Protein AF-0000000087527937 (afdb_homodimer)

Foldseek 3Di:
DVLLVLLVVLCPDPLLLLVLLLQVVDKDFLQLSCVLVVHDSVVSVVSQVSCVVSQQKDWDDDVPTIIIHGGCCPPHPNNNVVSVVSVPPCPVPPVSVVSNVCSVVTDCCVRVVD/DVLLVLLVVLCPDPLLLLVLLLQVVDKDFLQLSCVLVVHDSVVSVVSQVSCVVSQQKDWDDDVPTIIIHGGCCPPHPNSNVVSVVSVPPCPVPPVSVVSNVCSVVTDCCVGVVD

InterPro domains:
  IPR001845 HTH ArsR-type DNA-binding domain [PF01022] (13-58)
  IPR001845 HTH ArsR-type DNA-binding domain [PR00778] (8-23)
  IPR001845 HTH ArsR-type DNA-binding domain [PR00778] (27-38)
  IPR001845 HTH ArsR-type DNA-binding domain [PR00778] (40-55)
  IPR001845 HTH ArsR-type DNA-binding domain [PR00778] (55-70)
  IPR001845 HTH ArsR-type DNA-binding domain [PS50987] (1-94)
  IPR001845 HTH ArsR-type DNA-binding domain [SM00418] (6-83)
  IPR011991 ArsR-like helix-turn-helix domain [cd00090] (9-75)
  IPR036388 Winged helix-like DNA-binding domain superfamily [G3DSA:1.10.10.10] (1-109)
  IPR036390 Winged helix DNA-binding domain superfamily [SSF46785] (3-96)
  IPR051081 HTH-type Metal-responsive Transcriptional Regulators [PTHR33154] (5-87)

pLDDT: mean 93.83, std 8.77, range [49.0, 98.81]

Organism: NCBI:txid1859131

Structure (mmCIF, N/CA/C/O backbone):
data_AF-0000000087527937-model_v1
#
loop_
_entity.id
_entity.type
_entity.pdbx_description
1 polymer 'ArsR family transcriptional regulator'
#
loop_
_atom_site.group_PDB
_atom_site.id
_atom_site.type_symbol
_atom_site.label_atom_id
_atom_site.label_alt_id
_atom_site.label_comp_id
_atom_site.label_asym_id
_atom_site.label_entity_id
_atom_site.label_seq_id
_atom_site.pdbx_PDB_ins_code
_atom_site.Cartn_x
_atom_site.Cartn_y
_atom_site.Cartn_z
_atom_site.occupancy
_atom_site.B_iso_or_equiv
_atom_site.auth_seq_id
_atom_site.auth_comp_id
_atom_site.auth_asym_id
_atom_site.auth_atom_id
_atom_site.pdbx_PDB_model_num
ATOM 1 N N . MET A 1 1 ? 4.223 10.32 -7.461 1 94.12 1 MET A N 1
ATOM 2 C CA . MET A 1 1 ? 3.035 9.938 -6.703 1 94.12 1 MET A CA 1
ATOM 3 C C . MET A 1 1 ? 2.285 8.812 -7.406 1 94.12 1 MET A C 1
ATOM 5 O O . MET A 1 1 ? 1.939 7.805 -6.781 1 94.12 1 MET A O 1
ATOM 9 N N . LYS A 1 2 ? 2.232 8.797 -8.766 1 95.38 2 LYS A N 1
ATOM 10 C CA . LYS A 1 2 ? 1.381 7.855 -9.5 1 95.38 2 LYS A CA 1
ATOM 11 C C . LYS A 1 2 ? 1.881 6.422 -9.344 1 95.38 2 LYS A C 1
ATOM 13 O O . LYS A 1 2 ? 1.1 5.516 -9.047 1 95.38 2 LYS A O 1
ATOM 18 N N . THR A 1 3 ? 3.162 6.195 -9.531 1 95.94 3 THR A N 1
ATOM 19 C CA . THR A 1 3 ? 3.752 4.867 -9.43 1 95.94 3 THR A CA 1
ATOM 20 C C . THR A 1 3 ? 3.605 4.32 -8.016 1 95.94 3 THR A C 1
ATOM 22 O O . THR A 1 3 ? 3.221 3.164 -7.824 1 95.94 3 THR A O 1
ATOM 25 N N . PHE A 1 4 ? 3.865 5.203 -7.055 1 98 4 PHE A N 1
ATOM 26 C CA . PHE A 1 4 ? 3.74 4.812 -5.656 1 98 4 PHE A CA 1
ATOM 27 C C . PHE A 1 4 ? 2.318 4.363 -5.344 1 98 4 PHE A C 1
ATOM 29 O O . PHE A 1 4 ? 2.109 3.295 -4.766 1 98 4 PHE A O 1
ATOM 36 N N . ILE A 1 5 ? 1.364 5.117 -5.781 1 98.56 5 ILE A N 1
ATOM 37 C CA . ILE A 1 5 ? -0.039 4.848 -5.484 1 98.56 5 ILE A CA 1
ATOM 38 C C . ILE A 1 5 ? -0.47 3.553 -6.172 1 98.56 5 ILE A C 1
ATOM 40 O O . ILE A 1 5 ? -1.193 2.744 -5.586 1 98.56 5 ILE A O 1
ATOM 44 N N . ARG A 1 6 ? -0.003 3.363 -7.359 1 97.81 6 ARG A N 1
ATOM 45 C CA . ARG A 1 6 ? -0.324 2.146 -8.094 1 97.81 6 ARG A CA 1
ATOM 46 C C . ARG A 1 6 ? 0.162 0.909 -7.352 1 97.81 6 ARG A C 1
ATOM 48 O O . ARG A 1 6 ? -0.548 -0.097 -7.277 1 97.81 6 ARG A O 1
ATOM 55 N N . ILE A 1 7 ? 1.318 1.009 -6.832 1 98.12 7 ILE A N 1
ATOM 56 C CA . ILE A 1 7 ? 1.914 -0.11 -6.109 1 98.12 7 ILE A CA 1
ATOM 57 C C . ILE A 1 7 ? 1.144 -0.358 -4.816 1 98.12 7 ILE A C 1
ATOM 59 O O . ILE A 1 7 ? 0.835 -1.503 -4.477 1 98.12 7 ILE A O 1
ATOM 63 N N . MET A 1 8 ? 0.782 0.731 -4.082 1 98.75 8 MET A N 1
ATOM 64 C CA . MET A 1 8 ? 0.008 0.565 -2.855 1 98.75 8 MET A CA 1
ATOM 65 C C . MET A 1 8 ? -1.354 -0.052 -3.15 1 98.75 8 MET A C 1
ATOM 67 O O . MET A 1 8 ? -1.812 -0.935 -2.422 1 98.75 8 MET A O 1
ATOM 71 N N . LYS A 1 9 ? -1.979 0.361 -4.207 1 98.69 9 LYS A N 1
ATOM 72 C CA . LYS A 1 9 ? -3.256 -0.212 -4.621 1 98.69 9 LYS A CA 1
ATOM 73 C C . LYS A 1 9 ? -3.111 -1.691 -4.965 1 98.69 9 LYS A C 1
ATOM 75 O O . LYS A 1 9 ? -3.953 -2.508 -4.586 1 98.69 9 LYS A O 1
ATOM 80 N N . ALA A 1 10 ? -2.105 -1.967 -5.625 1 98.56 10 ALA A N 1
ATOM 81 C CA . ALA A 1 10 ? -1.875 -3.352 -6.027 1 98.56 10 ALA A CA 1
ATOM 82 C C . ALA A 1 10 ? -1.717 -4.258 -4.812 1 98.56 10 ALA A C 1
ATOM 84 O O . ALA A 1 10 ? -2.164 -5.406 -4.824 1 98.56 10 ALA A O 1
ATOM 85 N N . LEU A 1 11 ? -1.137 -3.717 -3.803 1 98.62 11 LEU A N 1
ATOM 86 C CA . LEU A 1 11 ? -0.821 -4.523 -2.627 1 98.62 11 LEU A CA 1
ATOM 87 C C . LEU A 1 11 ? -1.936 -4.434 -1.591 1 98.62 11 LEU A C 1
ATOM 89 O O . LEU A 1 11 ? -1.806 -4.965 -0.486 1 98.62 11 LEU A O 1
ATOM 93 N N . SER A 1 12 ? -3.031 -3.74 -1.938 1 98.75 12 SER A N 1
ATOM 94 C CA . SER A 1 12 ? -4.137 -3.59 -0.996 1 98.75 12 SER A CA 1
ATOM 95 C C . SER A 1 12 ? -5.191 -4.668 -1.203 1 98.75 12 SER A C 1
ATOM 97 O O . SER A 1 12 ? -6.336 -4.52 -0.769 1 98.75 12 SER A O 1
ATOM 99 N N . ASP A 1 13 ? -4.895 -5.723 -1.883 1 98.62 13 ASP A N 1
ATOM 100 C CA . ASP A 1 13 ? -5.758 -6.879 -2.115 1 98.62 13 ASP A CA 1
ATOM 101 C C . ASP A 1 13 ? -5.094 -8.164 -1.625 1 98.62 13 ASP A C 1
ATOM 103 O O . ASP A 1 13 ? -3.982 -8.492 -2.041 1 98.62 13 ASP A O 1
ATOM 107 N N . PRO A 1 14 ? -5.859 -8.867 -0.77 1 98.56 14 PRO A N 1
ATOM 108 C CA . PRO A 1 14 ? -5.242 -10.055 -0.175 1 98.56 14 PRO A CA 1
ATOM 109 C C . PRO A 1 14 ? -4.832 -11.094 -1.219 1 98.56 14 PRO A C 1
ATOM 111 O O . PRO A 1 14 ? -3.816 -11.773 -1.052 1 98.56 14 PRO A O 1
ATOM 114 N N . ASN A 1 15 ? -5.574 -11.227 -2.234 1 98.69 15 ASN A N 1
ATOM 115 C CA . ASN A 1 15 ? -5.238 -12.219 -3.248 1 98.69 15 ASN A CA 1
ATOM 116 C C . ASN A 1 15 ? -3.992 -11.82 -4.035 1 98.69 15 ASN A C 1
ATOM 118 O O . ASN A 1 15 ? -3.189 -12.672 -4.414 1 98.69 15 ASN A O 1
ATOM 122 N N . ARG A 1 16 ? -3.832 -10.57 -4.293 1 98.81 16 ARG A N 1
ATOM 123 C CA . ARG A 1 16 ? -2.623 -10.109 -4.969 1 98.81 16 ARG A CA 1
ATOM 124 C C . ARG A 1 16 ? -1.394 -10.305 -4.09 1 98.81 16 ARG A C 1
ATOM 126 O O . ARG A 1 16 ? -0.311 -10.617 -4.586 1 98.81 16 ARG A O 1
ATOM 133 N N . VAL A 1 17 ? -1.573 -10.125 -2.82 1 98.81 17 VAL A N 1
ATOM 134 C CA . VAL A 1 17 ? -0.48 -10.383 -1.889 1 98.81 17 VAL A CA 1
ATOM 135 C C . VAL A 1 17 ? -0.138 -11.867 -1.887 1 98.81 17 VAL A C 1
ATOM 137 O O . VAL A 1 17 ? 1.037 -12.242 -1.907 1 98.81 17 VAL A O 1
ATOM 140 N N . LYS A 1 18 ? -1.168 -12.68 -1.874 1 98.75 18 LYS A N 1
ATOM 141 C CA . LYS A 1 18 ? -0.947 -14.125 -1.953 1 98.75 18 LYS A CA 1
ATOM 142 C C . LYS A 1 18 ? -0.184 -14.492 -3.223 1 98.75 18 LYS A C 1
ATOM 144 O O . LYS A 1 18 ? 0.725 -15.328 -3.186 1 98.75 18 LYS A O 1
ATOM 149 N N . ILE A 1 19 ? -0.567 -13.867 -4.324 1 98.69 19 ILE A N 1
ATOM 150 C CA . ILE A 1 19 ? 0.101 -14.117 -5.598 1 98.69 19 ILE A CA 1
ATOM 151 C C . ILE A 1 19 ? 1.583 -13.766 -5.48 1 98.69 19 ILE A C 1
ATOM 153 O O . ILE A 1 19 ? 2.445 -14.531 -5.918 1 98.69 19 ILE A O 1
ATOM 157 N N . ILE A 1 20 ? 1.899 -12.656 -4.859 1 98.62 20 ILE A N 1
ATOM 158 C CA . ILE A 1 20 ? 3.283 -12.227 -4.688 1 98.62 20 ILE A CA 1
ATOM 159 C C . ILE A 1 20 ? 4.043 -13.266 -3.859 1 98.62 20 ILE A C 1
ATOM 161 O O . ILE A 1 20 ? 5.172 -13.633 -4.195 1 98.62 20 ILE A O 1
ATOM 165 N N . LYS A 1 21 ? 3.406 -13.695 -2.779 1 98.62 21 LYS A N 1
ATOM 166 C CA . LYS A 1 21 ? 4.051 -14.664 -1.9 1 98.62 21 LYS A CA 1
ATOM 167 C C . LYS A 1 21 ? 4.301 -15.984 -2.625 1 98.62 21 LYS A C 1
ATOM 169 O O . LYS A 1 21 ? 5.336 -16.625 -2.428 1 98.62 21 LYS A O 1
ATOM 174 N N . LEU A 1 22 ? 3.387 -16.406 -3.479 1 98.12 22 LEU A N 1
ATOM 175 C CA . LEU A 1 22 ? 3.543 -17.609 -4.281 1 98.12 22 LEU A CA 1
ATOM 176 C C . LEU A 1 22 ? 4.691 -17.469 -5.27 1 98.12 22 LEU A C 1
ATOM 178 O O . LEU A 1 22 ? 5.555 -18.344 -5.367 1 98.12 22 LEU A O 1
ATOM 182 N N . LEU A 1 23 ? 4.738 -16.344 -5.93 1 98 23 LEU A N 1
ATOM 183 C CA . LEU A 1 23 ? 5.719 -16.109 -6.988 1 98 23 LEU A CA 1
ATOM 184 C C . LEU A 1 23 ? 7.117 -15.922 -6.402 1 98 23 LEU A C 1
ATOM 186 O O . LEU A 1 23 ? 8.109 -16 -7.121 1 98 23 LEU A O 1
ATOM 190 N N . ARG A 1 24 ? 7.141 -15.617 -5.137 1 97.62 24 ARG A N 1
ATOM 191 C CA . ARG A 1 24 ? 8.438 -15.57 -4.473 1 97.62 24 ARG A CA 1
ATOM 192 C C . ARG A 1 24 ? 9.062 -16.953 -4.387 1 97.62 24 ARG A C 1
ATOM 194 O O . ARG A 1 24 ? 10.281 -17.094 -4.262 1 97.62 24 ARG A O 1
ATOM 201 N N . GLN A 1 25 ? 8.219 -17.922 -4.418 1 97 25 GLN A N 1
ATOM 202 C CA . GLN A 1 25 ? 8.695 -19.297 -4.289 1 97 25 GLN A CA 1
ATOM 203 C C . GLN A 1 25 ? 9.141 -19.859 -5.637 1 97 25 GLN A C 1
ATOM 205 O O . GLN A 1 25 ? 10.141 -20.578 -5.723 1 97 25 GLN A O 1
ATOM 210 N N . LYS A 1 26 ? 8.461 -19.594 -6.672 1 95.44 26 LYS A N 1
ATOM 211 C CA . LYS A 1 26 ? 8.781 -20.062 -8.023 1 95.44 26 LYS A CA 1
ATOM 212 C C . LYS A 1 26 ? 7.906 -19.359 -9.055 1 95.44 26 LYS A C 1
ATOM 214 O O . LYS A 1 26 ? 6.93 -18.688 -8.711 1 95.44 26 LYS A O 1
ATOM 219 N N . GLU A 1 27 ? 8.273 -19.469 -10.305 1 96.19 27 GLU A N 1
ATOM 220 C CA . GLU A 1 27 ? 7.445 -18.969 -11.398 1 96.19 27 GLU A CA 1
ATOM 221 C C . GLU A 1 27 ? 6.195 -19.828 -11.578 1 96.19 27 GLU A C 1
ATOM 223 O O . GLU A 1 27 ? 6.25 -21.047 -11.43 1 96.19 27 GLU A O 1
ATOM 228 N N . LEU A 1 28 ? 5.117 -19.219 -11.914 1 96.25 28 LEU A N 1
ATOM 229 C CA . LEU A 1 28 ? 3.854 -19.938 -12.062 1 96.25 28 LEU A CA 1
ATOM 230 C C . LEU A 1 28 ? 3.064 -19.406 -13.25 1 96.25 28 LEU A C 1
ATOM 232 O O . LEU A 1 28 ? 3.229 -18.25 -13.648 1 96.25 28 LEU A O 1
ATOM 236 N N . CYS A 1 29 ? 2.248 -20.25 -13.805 1 95.06 29 CYS A N 1
ATOM 237 C CA . CYS A 1 29 ? 1.325 -19.812 -14.844 1 95.06 29 CYS A CA 1
ATOM 238 C C . CYS A 1 29 ? -0.042 -19.484 -14.258 1 95.06 29 CYS A C 1
ATOM 240 O O . CYS A 1 29 ? -0.325 -19.812 -13.102 1 95.06 29 CYS A O 1
ATOM 242 N N . VAL A 1 30 ? -0.894 -18.844 -15.008 1 95.25 30 VAL A N 1
ATOM 243 C CA . VAL A 1 30 ? -2.205 -18.391 -14.562 1 95.25 30 VAL A CA 1
ATOM 244 C C . VAL A 1 30 ? -3.031 -19.578 -14.078 1 95.25 30 VAL A C 1
ATOM 246 O O . VAL A 1 30 ? -3.715 -19.5 -13.055 1 95.25 30 VAL A O 1
ATOM 249 N N . CYS A 1 31 ? -2.928 -20.719 -14.703 1 93.12 31 CYS A N 1
ATOM 250 C CA . CYS A 1 31 ? -3.73 -21.875 -14.359 1 93.12 31 CYS A CA 1
ATOM 251 C C . CYS A 1 31 ? -3.318 -22.438 -13 1 93.12 31 CYS A C 1
ATOM 253 O O . CYS A 1 31 ? -4.168 -22.859 -12.211 1 93.12 31 CYS A O 1
ATOM 255 N N . GLU A 1 32 ? -2.008 -22.5 -12.734 1 95.31 32 GLU A N 1
ATOM 256 C CA . GLU A 1 32 ? -1.541 -22.953 -11.43 1 95.31 32 GLU A CA 1
ATOM 257 C C . GLU A 1 32 ? -2.029 -22.016 -10.32 1 95.31 32 GLU A C 1
ATOM 259 O O . GLU A 1 32 ? -2.457 -22.484 -9.258 1 95.31 32 GLU A O 1
ATOM 264 N N . MET A 1 33 ? -1.979 -20.75 -10.531 1 96.25 33 MET A N 1
ATOM 265 C CA . MET A 1 33 ? -2.408 -19.781 -9.531 1 96.25 33 MET A CA 1
ATOM 266 C C . MET A 1 33 ? -3.914 -19.859 -9.305 1 96.25 33 MET A C 1
ATOM 268 O O . MET A 1 33 ? -4.387 -19.688 -8.18 1 96.25 33 MET A O 1
ATOM 272 N N . THR A 1 34 ? -4.633 -20.062 -10.438 1 96.38 34 THR A N 1
ATOM 273 C CA . THR A 1 34 ? -6.078 -20.234 -10.344 1 96.38 34 THR A CA 1
ATOM 274 C C . THR A 1 34 ? -6.418 -21.406 -9.43 1 96.38 34 THR A C 1
ATOM 276 O O . THR A 1 34 ? -7.285 -21.297 -8.562 1 96.38 34 THR A O 1
ATOM 279 N N . ALA A 1 35 ? -5.73 -22.484 -9.602 1 95.44 35 ALA A N 1
ATOM 280 C CA . ALA A 1 35 ? -5.949 -23.672 -8.789 1 95.44 35 ALA A CA 1
ATOM 281 C C . ALA A 1 35 ? -5.586 -23.422 -7.328 1 95.44 35 ALA A C 1
ATOM 283 O O . ALA A 1 35 ? -6.312 -23.844 -6.422 1 95.44 35 ALA A O 1
ATOM 284 N N . LEU A 1 36 ? -4.469 -22.766 -7.129 1 96.62 36 LEU A N 1
ATOM 285 C CA . LEU A 1 36 ? -3.982 -22.516 -5.773 1 96.62 36 LEU A CA 1
ATOM 286 C C . LEU A 1 36 ? -4.914 -21.578 -5.023 1 96.62 36 LEU A C 1
ATOM 288 O O . LEU A 1 36 ? -5.219 -21.797 -3.85 1 96.62 36 LEU A O 1
ATOM 292 N N . LEU A 1 37 ? -5.418 -20.516 -5.66 1 97.5 37 LEU A N 1
ATOM 293 C CA . LEU A 1 37 ? -6.207 -19.469 -5.012 1 97.5 37 LEU A CA 1
ATOM 294 C C . LEU A 1 37 ? -7.68 -19.859 -4.953 1 97.5 37 LEU A C 1
ATOM 296 O O . LEU A 1 37 ? -8.445 -19.281 -4.176 1 97.5 37 LEU A O 1
ATOM 300 N N . GLY A 1 38 ? -8.062 -20.75 -5.809 1 96.56 38 GLY A N 1
ATOM 301 C CA . GLY A 1 38 ? -9.461 -21.125 -5.875 1 96.56 38 GLY A CA 1
ATOM 302 C C . GLY A 1 38 ? -10.344 -20.047 -6.457 1 96.56 38 GLY A C 1
ATOM 303 O O . GLY A 1 38 ? -11.484 -19.859 -6.02 1 96.56 38 GLY A O 1
ATOM 304 N N . LEU A 1 39 ? -9.812 -19.266 -7.34 1 97.81 39 LEU A N 1
ATOM 305 C CA . LEU A 1 39 ? -10.523 -18.188 -8.023 1 97.81 39 LEU A CA 1
ATOM 306 C C . LEU A 1 39 ? -10.656 -18.484 -9.516 1 97.81 39 LEU A C 1
ATOM 308 O O . LEU A 1 39 ? -9.906 -19.297 -10.055 1 97.81 39 LEU A O 1
ATOM 312 N N . ALA A 1 40 ? -11.609 -17.844 -10.133 1 97.75 40 ALA A N 1
ATOM 313 C CA . ALA A 1 40 ? -11.781 -17.984 -11.578 1 97.75 40 ALA A CA 1
ATOM 314 C C . ALA A 1 40 ? -10.594 -17.375 -12.328 1 97.75 40 ALA A C 1
ATOM 316 O O . ALA A 1 40 ? -10 -16.391 -11.875 1 97.75 40 ALA A O 1
ATOM 317 N N . GLN A 1 41 ? -10.273 -17.953 -13.438 1 96.56 41 GLN A N 1
ATOM 318 C CA . GLN A 1 41 ? -9.117 -17.547 -14.227 1 96.56 41 GLN A CA 1
ATOM 319 C C . GLN A 1 41 ? -9.219 -16.078 -14.633 1 96.56 41 GLN A C 1
ATOM 321 O O . GLN A 1 41 ? -8.234 -15.344 -14.562 1 96.56 41 GLN A 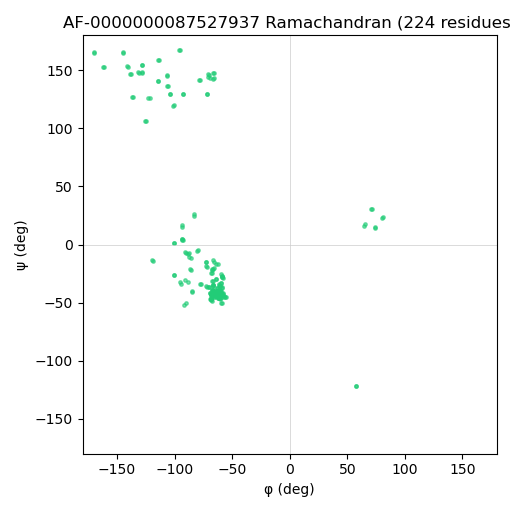O 1
ATOM 326 N N . PRO A 1 42 ? -10.406 -15.57 -15.078 1 98 42 PRO A N 1
ATOM 327 C CA . PRO A 1 42 ? -10.453 -14.141 -15.422 1 98 42 PRO A CA 1
ATOM 328 C C . PRO A 1 42 ? -10.102 -13.234 -14.25 1 98 42 PRO A C 1
ATOM 330 O O . PRO A 1 42 ? -9.508 -12.172 -14.438 1 98 42 PRO A O 1
ATOM 333 N N . THR A 1 43 ? -10.445 -13.641 -13.023 1 98.44 43 THR A N 1
ATOM 334 C CA . THR A 1 43 ? -10.141 -12.875 -11.82 1 98.44 43 THR A CA 1
ATOM 335 C C . THR A 1 43 ? -8.641 -12.867 -11.547 1 98.44 43 THR A C 1
ATOM 337 O O . THR A 1 43 ? -8.047 -11.812 -11.305 1 98.44 43 THR A O 1
ATOM 340 N N . VAL A 1 44 ? -8.078 -14.047 -11.633 1 98.56 44 VAL A N 1
ATOM 341 C CA . VAL A 1 44 ? -6.637 -14.164 -11.414 1 98.56 44 VAL A CA 1
ATOM 342 C C . VAL A 1 44 ? -5.883 -13.367 -12.477 1 98.56 44 VAL A C 1
ATOM 344 O O . VAL A 1 44 ? -4.906 -12.68 -12.164 1 98.56 44 VAL A O 1
ATOM 347 N N . SER A 1 45 ? -6.363 -13.422 -13.688 1 98 45 SER A N 1
ATOM 348 C CA . SER A 1 45 ? -5.738 -12.68 -14.773 1 98 45 SER A CA 1
ATOM 349 C C . SER A 1 45 ? -5.785 -11.172 -14.508 1 98 45 SER A C 1
ATOM 351 O O . SER A 1 45 ? -4.812 -10.461 -14.773 1 98 45 SER A O 1
ATOM 353 N N . LYS A 1 46 ? -6.891 -10.734 -14.016 1 98.69 46 LYS A N 1
ATOM 354 C CA . LYS A 1 46 ? -7.027 -9.32 -13.68 1 98.69 46 LYS A CA 1
ATOM 355 C C . LYS A 1 46 ? -6.055 -8.93 -12.57 1 98.69 46 LYS A C 1
ATOM 357 O O . LYS A 1 46 ? -5.43 -7.863 -12.633 1 98.69 46 LYS A O 1
ATOM 362 N N . HIS A 1 47 ? -5.938 -9.766 -11.531 1 98.81 47 HIS A N 1
ATOM 363 C CA . HIS A 1 47 ? -4.984 -9.508 -10.453 1 98.81 47 HIS A CA 1
ATOM 364 C C . HIS A 1 47 ? -3.557 -9.445 -10.984 1 98.81 47 HIS A C 1
ATOM 366 O O . HIS A 1 47 ? -2.793 -8.555 -10.617 1 98.81 47 HIS A O 1
ATOM 372 N N . LEU A 1 48 ? -3.25 -10.359 -11.867 1 98.56 48 LEU A N 1
ATOM 373 C CA . LEU A 1 48 ? -1.909 -10.414 -12.438 1 98.56 48 LEU A CA 1
ATOM 374 C C . LEU A 1 48 ? -1.626 -9.18 -13.281 1 98.56 48 LEU A C 1
ATOM 376 O O . LEU A 1 48 ? -0.522 -8.633 -13.234 1 98.56 48 LEU A O 1
ATOM 380 N N . LYS A 1 49 ? -2.596 -8.773 -14.023 1 98.38 49 LYS A N 1
ATOM 381 C CA . LYS A 1 49 ? -2.439 -7.555 -14.812 1 98.38 49 LYS A CA 1
ATOM 382 C C . LYS A 1 49 ? -2.191 -6.348 -13.906 1 98.38 49 LYS A C 1
ATOM 384 O O . LYS A 1 49 ? -1.328 -5.52 -14.195 1 98.38 49 LYS A O 1
ATOM 389 N N . ASN A 1 50 ? -2.969 -6.25 -12.891 1 98.44 50 ASN A N 1
ATOM 390 C CA . ASN A 1 50 ? -2.781 -5.18 -11.914 1 98.44 50 ASN A CA 1
ATOM 391 C C . ASN A 1 50 ? -1.368 -5.191 -11.336 1 98.44 50 ASN A C 1
ATOM 393 O O . ASN A 1 50 ? -0.724 -4.145 -11.25 1 98.44 50 ASN A O 1
ATOM 397 N N . LEU A 1 51 ? -0.865 -6.344 -10.969 1 98.25 51 LEU A N 1
ATOM 398 C CA . LEU A 1 51 ? 0.46 -6.5 -10.383 1 98.25 51 LEU A CA 1
ATOM 399 C C . LEU A 1 51 ? 1.549 -6.168 -11.398 1 98.25 51 LEU A C 1
ATOM 401 O O . LEU A 1 51 ? 2.572 -5.574 -11.047 1 98.25 51 LEU A O 1
ATOM 405 N N . GLU A 1 52 ? 1.308 -6.496 -12.664 1 97.12 52 GLU A N 1
ATOM 406 C CA . GLU A 1 52 ? 2.244 -6.156 -13.734 1 97.12 52 GLU A CA 1
ATOM 407 C C . GLU A 1 52 ? 2.293 -4.648 -13.961 1 97.12 52 GLU A C 1
ATOM 409 O O . GLU A 1 52 ? 3.375 -4.066 -14.078 1 97.12 52 GLU A O 1
ATOM 414 N N . ASP A 1 53 ? 1.13 -4.086 -14.023 1 96.56 53 ASP A N 1
ATOM 415 C CA . ASP A 1 53 ? 1.039 -2.641 -14.219 1 96.56 53 ASP A CA 1
ATOM 416 C C . ASP A 1 53 ? 1.758 -1.889 -13.102 1 96.56 53 ASP A C 1
ATOM 418 O O . ASP A 1 53 ? 2.293 -0.801 -13.32 1 96.56 53 ASP A O 1
ATOM 422 N N . ALA A 1 54 ? 1.83 -2.506 -11.93 1 97.06 54 ALA A N 1
ATOM 423 C CA . ALA A 1 54 ? 2.461 -1.884 -10.773 1 97.06 54 ALA A CA 1
ATOM 424 C C . ALA A 1 54 ? 3.961 -2.168 -10.742 1 97.06 54 ALA A C 1
ATOM 426 O O . ALA A 1 54 ? 4.676 -1.669 -9.875 1 97.06 54 ALA A O 1
ATOM 427 N N . GLY A 1 55 ? 4.395 -3.006 -11.625 1 97 55 GLY A N 1
ATOM 428 C CA . GLY A 1 55 ? 5.809 -3.322 -11.695 1 97 55 GLY A CA 1
ATOM 429 C C . GLY A 1 55 ? 6.25 -4.336 -10.656 1 97 55 GLY A C 1
ATOM 430 O O . GLY A 1 55 ? 7.426 -4.387 -10.297 1 97 55 GLY A O 1
ATOM 431 N N . LEU A 1 56 ? 5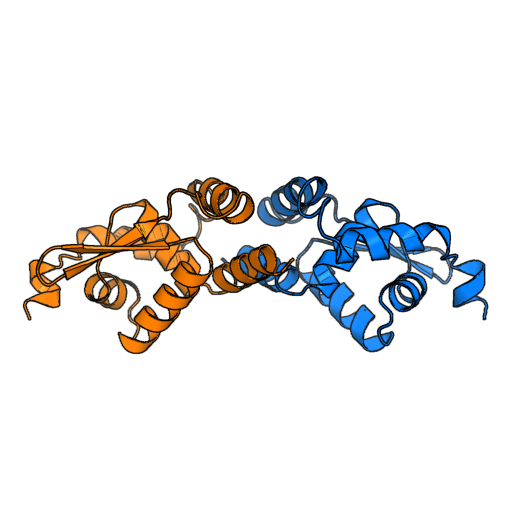.363 -5.125 -10.156 1 97.81 56 LEU A N 1
ATOM 432 C CA . LEU A 1 56 ? 5.66 -6.07 -9.086 1 97.81 56 LEU A CA 1
ATOM 433 C C . LEU A 1 56 ? 5.863 -7.477 -9.641 1 97.81 56 LEU A C 1
ATOM 435 O O . LEU A 1 56 ? 6.516 -8.312 -9.016 1 97.81 56 LEU A O 1
ATOM 439 N N . VAL A 1 57 ? 5.215 -7.711 -10.812 1 97.75 57 VAL A N 1
ATOM 440 C CA . VAL A 1 57 ? 5.27 -9.016 -11.461 1 97.75 57 VAL A CA 1
ATOM 441 C C . VAL A 1 57 ? 5.617 -8.852 -12.938 1 97.75 57 VAL A C 1
ATOM 443 O O . VAL A 1 57 ? 5.309 -7.82 -13.539 1 97.75 57 VAL A O 1
ATOM 446 N N . ALA A 1 58 ? 6.266 -9.758 -13.438 1 97.25 58 ALA A N 1
ATOM 447 C CA . ALA A 1 58 ? 6.574 -9.812 -14.867 1 97.25 58 ALA A CA 1
ATOM 448 C C . ALA A 1 58 ? 6.184 -11.164 -15.461 1 97.25 58 ALA A C 1
ATOM 450 O O . ALA A 1 58 ? 6.082 -12.156 -14.742 1 97.25 58 ALA A O 1
ATOM 451 N N . SER A 1 59 ? 5.938 -11.125 -16.734 1 96.69 59 SER A N 1
ATOM 452 C CA . SER A 1 59 ? 5.582 -12.375 -17.406 1 96.69 59 SER A CA 1
ATOM 453 C C . SER A 1 59 ? 6.449 -12.609 -18.641 1 96.69 59 SER A C 1
ATOM 455 O O . SER A 1 59 ? 6.992 -11.664 -19.219 1 96.69 59 SER A O 1
ATOM 457 N N . SER A 1 60 ? 6.688 -13.797 -18.906 1 95.38 60 SER A N 1
ATOM 458 C CA . SER A 1 60 ? 7.398 -14.227 -20.109 1 95.38 60 SER A CA 1
ATOM 459 C C . SER A 1 60 ? 6.746 -15.453 -20.719 1 95.38 60 SER A C 1
ATOM 461 O O . SER A 1 60 ? 6.18 -16.297 -20.016 1 95.38 60 SER A O 1
ATOM 463 N N . ARG A 1 61 ? 6.82 -15.508 -22.031 1 93.75 61 ARG A N 1
ATOM 464 C CA . ARG A 1 61 ? 6.227 -16.641 -22.75 1 93.75 61 ARG A CA 1
ATOM 465 C C . ARG A 1 61 ? 7.258 -17.734 -22.969 1 93.75 61 ARG A C 1
ATOM 467 O O . ARG A 1 61 ? 8.398 -17.453 -23.344 1 93.75 61 ARG A O 1
ATOM 474 N N . GLU A 1 62 ? 6.926 -18.844 -22.641 1 86.19 62 GLU A N 1
ATOM 475 C CA . GLU A 1 62 ? 7.695 -20.047 -22.922 1 86.19 62 GLU A CA 1
ATOM 476 C C . GLU A 1 62 ? 6.84 -21.094 -23.641 1 86.19 62 GLU A C 1
ATOM 478 O O . GLU A 1 62 ? 6.148 -21.891 -23 1 86.19 62 GLU A O 1
ATOM 483 N N . GLY A 1 63 ? 7.145 -21.219 -24.984 1 85.38 63 GLY A N 1
ATOM 484 C CA . GLY A 1 63 ? 6.258 -22.094 -25.75 1 85.38 63 GLY A CA 1
ATOM 485 C C . GLY A 1 63 ? 4.805 -21.656 -25.672 1 85.38 63 GLY A C 1
ATOM 486 O O . GLY A 1 63 ? 4.477 -20.516 -25.969 1 85.38 63 GLY A O 1
ATOM 487 N N . SER A 1 64 ? 3.93 -22.531 -25.188 1 83.94 64 SER A N 1
ATOM 488 C CA . SER A 1 64 ? 2.498 -22.25 -25.125 1 83.94 64 SER A CA 1
ATOM 489 C C . SER A 1 64 ? 2.117 -21.656 -23.766 1 83.94 64 SER A C 1
ATOM 491 O O . SER A 1 64 ? 0.958 -21.297 -23.547 1 83.94 64 SER A O 1
ATOM 493 N N . TRP A 1 65 ? 3.16 -21.422 -22.922 1 85.44 65 TRP A N 1
ATOM 494 C CA . TRP A 1 65 ? 2.848 -21.016 -21.562 1 85.44 65 TRP A CA 1
ATOM 495 C C . TRP A 1 65 ? 3.328 -19.594 -21.297 1 85.44 65 TRP A C 1
ATOM 497 O O . TRP A 1 65 ? 4.383 -19.188 -21.781 1 85.44 65 TRP A O 1
ATOM 507 N N . VAL A 1 66 ? 2.494 -18.938 -20.594 1 93.94 66 VAL A N 1
ATOM 508 C CA . VAL A 1 66 ? 2.922 -17.672 -20.031 1 93.94 66 VAL A CA 1
ATOM 509 C C . VAL A 1 66 ? 3.281 -17.844 -18.562 1 93.94 66 VAL A C 1
ATOM 511 O O . VAL A 1 66 ? 2.434 -18.219 -17.75 1 93.94 66 VAL A O 1
ATOM 514 N N . ASN A 1 67 ? 4.566 -17.531 -18.25 1 95.75 67 ASN A N 1
ATOM 515 C CA . ASN A 1 67 ? 5.055 -17.688 -16.891 1 95.75 67 ASN A CA 1
ATOM 516 C C . ASN A 1 67 ? 5.227 -16.344 -16.203 1 95.75 67 ASN A C 1
ATOM 518 O O . ASN A 1 67 ? 5.738 -15.398 -16.797 1 95.75 67 ASN A O 1
ATOM 522 N N . TYR A 1 68 ? 4.754 -16.359 -14.945 1 97.31 68 TYR A N 1
ATOM 523 C CA . TYR A 1 68 ? 4.863 -15.148 -14.148 1 97.31 68 TYR A CA 1
ATOM 524 C C . TYR A 1 68 ? 5.945 -15.289 -13.086 1 97.31 68 TYR A C 1
ATOM 526 O O . TYR A 1 68 ? 6.125 -16.375 -12.508 1 97.31 68 TYR A O 1
ATOM 534 N N . ARG A 1 69 ? 6.605 -14.211 -12.812 1 97.56 69 ARG A N 1
ATOM 535 C CA . ARG A 1 69 ? 7.641 -14.102 -11.789 1 97.56 69 ARG A CA 1
ATOM 536 C C . ARG A 1 69 ? 7.617 -12.727 -11.125 1 97.56 69 ARG A C 1
ATOM 538 O O . ARG A 1 69 ? 6.965 -11.805 -11.625 1 97.56 69 ARG A O 1
ATOM 545 N N . LEU A 1 70 ? 8.305 -12.641 -9.992 1 97.44 70 LEU A N 1
ATOM 546 C CA . LEU A 1 70 ? 8.445 -11.312 -9.406 1 97.44 70 LEU A CA 1
ATOM 547 C C . LEU A 1 70 ? 9.305 -10.414 -10.289 1 97.44 70 LEU A C 1
ATOM 549 O O . LEU A 1 70 ? 10.289 -10.875 -10.875 1 97.44 70 LEU A O 1
ATOM 553 N N . ALA A 1 71 ? 8.875 -9.203 -10.297 1 94.62 71 ALA A N 1
ATOM 554 C CA . ALA A 1 71 ? 9.68 -8.242 -11.055 1 94.62 71 ALA A CA 1
ATOM 555 C C . ALA A 1 71 ? 11.008 -7.965 -10.352 1 94.62 71 ALA A C 1
ATOM 557 O O . ALA A 1 71 ? 11.094 -8.031 -9.125 1 94.62 71 ALA A O 1
ATOM 558 N N . ALA A 1 72 ? 12.102 -7.723 -11.039 1 79.31 72 ALA A N 1
ATOM 559 C CA . ALA A 1 72 ? 13.445 -7.492 -10.516 1 79.31 72 ALA A CA 1
ATOM 560 C C . ALA A 1 72 ? 13.625 -6.043 -10.086 1 79.31 72 ALA A C 1
ATOM 562 O O . ALA A 1 72 ? 14.758 -5.582 -9.891 1 79.31 72 ALA A O 1
ATOM 563 N N . GLY A 1 73 ? 12.5 -5.375 -9.711 1 66.75 73 GLY A N 1
ATOM 564 C CA . GLY A 1 73 ? 12.578 -4.051 -9.117 1 66.75 73 GLY A CA 1
ATOM 565 C C . GLY A 1 73 ? 13.125 -3 -10.062 1 66.75 73 GLY A C 1
ATOM 566 O O . GLY A 1 73 ? 13.617 -1.957 -9.625 1 66.75 73 GLY A O 1
ATOM 567 N N . GLU A 1 74 ? 13.148 -3.295 -11.312 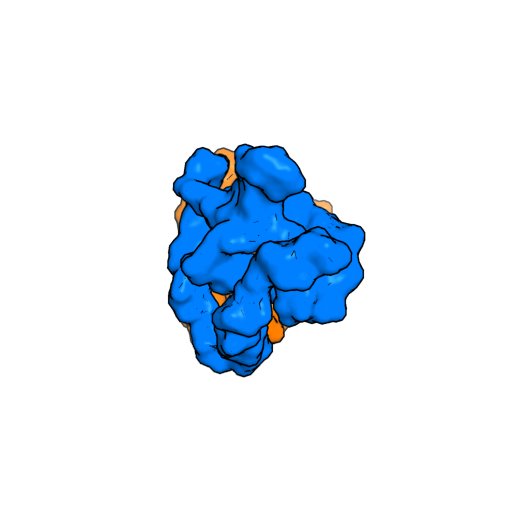1 69.62 74 GLU A N 1
ATOM 568 C CA . GLU A 1 74 ? 13.805 -2.334 -12.195 1 69.62 74 GLU A CA 1
ATOM 569 C C . GLU A 1 74 ? 12.883 -1.159 -12.508 1 69.62 74 GLU A C 1
ATOM 571 O O . GLU A 1 74 ? 13.336 -0.106 -12.961 1 69.62 74 GLU A O 1
ATOM 576 N N . GLU A 1 75 ? 11.719 -1.275 -12.047 1 77.81 75 GLU A N 1
ATOM 577 C CA . GLU A 1 75 ? 10.789 -0.25 -12.523 1 77.81 75 GLU A CA 1
ATOM 578 C C . GLU A 1 75 ? 10.711 0.916 -11.539 1 77.81 75 GLU A C 1
ATOM 580 O O . GLU A 1 75 ? 10.5 2.061 -11.945 1 77.81 75 GLU A O 1
ATOM 585 N N . SER A 1 76 ? 10.836 0.595 -10.289 1 92.12 76 SER A N 1
ATOM 586 C CA . SER A 1 76 ? 10.812 1.689 -9.32 1 92.12 76 SER A CA 1
ATOM 587 C C . SER A 1 76 ? 11.406 1.263 -7.984 1 92.12 76 SER A C 1
ATOM 589 O O . SER A 1 76 ? 11.344 0.088 -7.617 1 92.12 76 SER A O 1
ATOM 591 N N . VAL A 1 77 ? 11.922 2.23 -7.297 1 95.06 77 VAL A N 1
ATOM 592 C CA . VAL A 1 77 ? 12.5 1.994 -5.977 1 95.06 77 VAL A CA 1
ATOM 593 C C . VAL A 1 77 ? 11.406 1.522 -5.016 1 95.06 77 VAL A C 1
ATOM 595 O O . VAL A 1 77 ? 11.664 0.709 -4.125 1 95.06 77 VAL A O 1
ATOM 598 N N . TYR A 1 78 ? 10.156 1.93 -5.195 1 97 78 TYR A N 1
ATOM 599 C CA . TYR A 1 78 ? 9.055 1.542 -4.324 1 97 78 TYR A CA 1
ATOM 600 C C . TYR A 1 78 ? 8.742 0.058 -4.473 1 97 78 TYR A C 1
ATOM 602 O O . TYR A 1 78 ? 8.609 -0.658 -3.479 1 97 78 TYR A O 1
ATOM 610 N N . ALA A 1 79 ? 8.656 -0.382 -5.715 1 97.06 79 ALA A N 1
ATOM 611 C CA . ALA A 1 79 ? 8.352 -1.783 -5.988 1 97.06 79 ALA A CA 1
ATOM 612 C C . ALA A 1 79 ? 9.438 -2.701 -5.438 1 97.06 79 ALA A C 1
ATOM 614 O O . ALA A 1 79 ? 9.141 -3.715 -4.801 1 97.06 79 ALA A O 1
ATOM 615 N N . GLU A 1 80 ? 10.641 -2.293 -5.723 1 96.75 80 GLU A N 1
ATOM 616 C CA . GLU A 1 80 ? 11.766 -3.088 -5.254 1 96.75 80 GLU A CA 1
ATOM 617 C C . GLU A 1 80 ? 11.758 -3.213 -3.732 1 96.75 80 GLU A C 1
ATOM 619 O O . GLU A 1 80 ? 11.914 -4.312 -3.195 1 96.75 80 GLU A O 1
ATOM 624 N N . THR A 1 81 ? 11.641 -2.131 -3.037 1 97.19 81 THR A N 1
ATOM 625 C CA . THR A 1 81 ? 11.648 -2.129 -1.578 1 97.19 81 THR A CA 1
ATOM 626 C C . THR A 1 81 ? 10.477 -2.945 -1.028 1 97.19 81 THR A C 1
ATOM 628 O O . THR A 1 81 ? 10.648 -3.721 -0.086 1 97.19 81 THR A O 1
ATOM 631 N N . MET A 1 82 ? 9.281 -2.809 -1.629 1 97.19 82 MET A N 1
ATOM 632 C CA . MET A 1 82 ? 8.117 -3.533 -1.14 1 97.19 82 MET A CA 1
ATOM 633 C C . MET A 1 82 ? 8.281 -5.035 -1.341 1 97.19 82 MET A C 1
ATOM 635 O O . MET A 1 82 ? 7.906 -5.828 -0.474 1 97.19 82 MET A O 1
ATOM 639 N N . LEU A 1 83 ? 8.828 -5.418 -2.467 1 97.25 83 LEU A N 1
ATOM 640 C CA . LEU A 1 83 ? 9.078 -6.84 -2.691 1 97.25 83 LEU A CA 1
ATOM 641 C C . LEU A 1 83 ? 10.086 -7.379 -1.679 1 97.25 83 LEU A C 1
ATOM 643 O O . LEU A 1 83 ? 9.93 -8.5 -1.181 1 97.25 83 LEU A O 1
ATOM 647 N N . ASN A 1 84 ? 11.062 -6.566 -1.436 1 96.56 84 ASN A N 1
ATOM 648 C CA . ASN A 1 84 ? 12.047 -6.965 -0.433 1 96.56 84 ASN A CA 1
ATOM 649 C C . ASN A 1 84 ? 11.414 -7.086 0.952 1 96.56 84 ASN A C 1
ATOM 651 O O . ASN A 1 84 ? 11.711 -8.023 1.692 1 96.56 84 ASN A O 1
ATOM 655 N N . ASN A 1 85 ? 10.578 -6.133 1.346 1 97.19 85 ASN A N 1
ATOM 656 C CA . ASN A 1 85 ? 9.891 -6.215 2.627 1 97.19 85 ASN A CA 1
ATOM 657 C C . ASN A 1 85 ? 9.016 -7.461 2.717 1 97.19 85 ASN A C 1
ATOM 659 O O . ASN A 1 85 ? 9 -8.148 3.74 1 97.19 85 ASN A O 1
ATOM 663 N N . LEU A 1 86 ? 8.352 -7.797 1.647 1 97.56 86 LEU A N 1
ATOM 664 C CA . LEU A 1 86 ? 7.395 -8.898 1.623 1 97.56 86 LEU A CA 1
ATOM 665 C C . LEU A 1 86 ? 8.109 -10.242 1.681 1 97.56 86 LEU A C 1
ATOM 667 O O . LEU A 1 86 ? 7.48 -11.281 1.906 1 97.56 86 LEU A O 1
ATOM 671 N N . ALA A 1 87 ? 9.375 -10.203 1.434 1 97 87 ALA A N 1
ATOM 672 C CA . ALA A 1 87 ? 10.156 -11.43 1.565 1 97 87 ALA A CA 1
ATOM 673 C C . ALA A 1 87 ? 10.055 -12 2.979 1 97 87 ALA A C 1
ATOM 675 O O . ALA A 1 87 ? 10.094 -13.211 3.17 1 97 87 ALA A O 1
ATOM 676 N N . GLY A 1 88 ? 9.828 -11.078 3.951 1 97.19 88 GLY A N 1
ATOM 677 C CA . GLY A 1 88 ? 9.758 -11.531 5.328 1 97.19 88 GLY A CA 1
ATOM 678 C C . GLY A 1 88 ? 8.422 -11.234 5.988 1 97.19 88 GLY A C 1
ATOM 679 O O . GLY A 1 88 ? 8.141 -11.719 7.086 1 97.19 88 GLY A O 1
ATOM 680 N N . TRP A 1 89 ? 7.711 -10.414 5.332 1 98.25 89 TRP A N 1
ATOM 681 C CA . TRP A 1 89 ? 6.422 -10.016 5.887 1 98.25 89 TRP A CA 1
ATOM 682 C C . TRP A 1 89 ? 5.371 -11.094 5.652 1 98.25 89 TRP A C 1
ATOM 684 O O . TRP A 1 89 ? 5.379 -11.766 4.617 1 98.25 89 TRP A O 1
ATOM 694 N N . LEU A 1 90 ? 4.488 -11.312 6.656 1 98.12 90 LEU A N 1
ATOM 695 C CA . LEU A 1 90 ? 3.279 -12.117 6.57 1 98.12 90 LEU A CA 1
ATOM 696 C C . LEU A 1 90 ? 3.623 -13.609 6.555 1 98.12 90 LEU A C 1
ATOM 698 O O . LEU A 1 90 ? 2.779 -14.438 6.211 1 98.12 90 LEU A O 1
ATOM 702 N N . ASP A 1 91 ? 4.902 -13.914 6.938 1 96.62 91 ASP A N 1
ATOM 703 C CA . ASP A 1 91 ? 5.324 -15.305 6.914 1 96.62 91 ASP A CA 1
ATOM 704 C C . ASP A 1 91 ? 4.562 -16.125 7.953 1 96.62 91 ASP A C 1
ATOM 706 O O . ASP A 1 91 ? 4.422 -17.344 7.809 1 96.62 91 ASP A O 1
ATOM 710 N N . ASP A 1 92 ? 4.027 -15.438 8.922 1 96.44 92 ASP A N 1
ATOM 711 C CA . ASP A 1 92 ? 3.307 -16.141 9.984 1 96.44 92 ASP A CA 1
ATOM 712 C C . ASP A 1 92 ? 1.798 -16.062 9.758 1 96.44 92 ASP A C 1
ATOM 714 O O . ASP A 1 92 ? 1.018 -16.531 10.586 1 96.44 92 ASP A O 1
ATOM 718 N N . ASP A 1 93 ? 1.412 -15.438 8.68 1 98.06 93 ASP A N 1
ATOM 719 C CA . ASP A 1 93 ? -0.013 -15.352 8.383 1 98.06 93 ASP A CA 1
ATOM 720 C C . ASP A 1 93 ? -0.568 -16.703 7.949 1 98.06 93 ASP A C 1
ATOM 722 O O . ASP A 1 93 ? -0.032 -17.344 7.039 1 98.06 93 ASP A O 1
A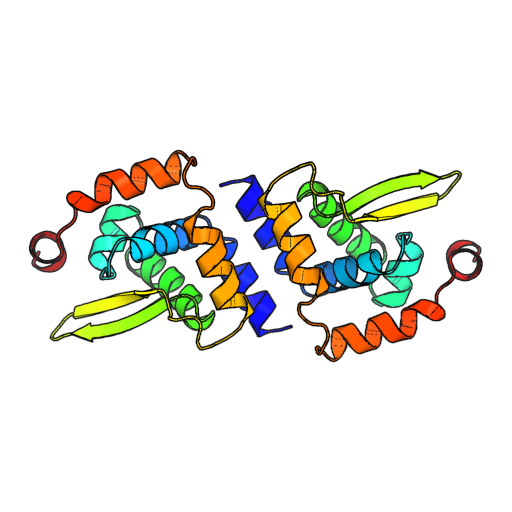TOM 726 N N . ARG A 1 94 ? -1.644 -17.125 8.562 1 97.44 94 ARG A N 1
ATOM 727 C CA . ARG A 1 94 ? -2.189 -18.469 8.367 1 97.44 94 ARG A CA 1
ATOM 728 C C . ARG A 1 94 ? -2.625 -18.672 6.918 1 97.44 94 ARG A C 1
ATOM 730 O O . ARG A 1 94 ? -2.408 -19.734 6.344 1 97.44 94 ARG A O 1
ATOM 737 N N . GLN A 1 95 ? -3.283 -17.688 6.344 1 97.44 95 GLN A N 1
ATOM 738 C CA . GLN A 1 95 ? -3.742 -17.812 4.965 1 97.44 95 GLN A CA 1
ATOM 739 C C . GLN A 1 95 ? -2.566 -17.984 4.008 1 97.44 95 GLN A C 1
ATOM 741 O O . GLN A 1 95 ? -2.637 -18.781 3.068 1 97.44 95 GLN A O 1
ATOM 746 N N . ILE A 1 96 ? -1.513 -17.266 4.273 1 98.25 96 ILE A N 1
ATOM 747 C CA . ILE A 1 96 ? -0.317 -17.359 3.445 1 98.25 96 ILE A CA 1
ATOM 748 C C . ILE A 1 96 ? 0.331 -18.734 3.633 1 98.25 96 ILE A C 1
ATOM 750 O O . ILE A 1 96 ? 0.724 -19.375 2.658 1 98.25 96 ILE A O 1
ATOM 754 N N . GLN A 1 97 ? 0.406 -19.172 4.84 1 98.31 97 GLN A N 1
ATOM 755 C CA . GLN A 1 97 ? 0.979 -20.484 5.125 1 98.31 97 GLN A CA 1
ATOM 756 C C . GLN A 1 97 ? 0.201 -21.594 4.414 1 98.31 97 GLN A C 1
ATOM 758 O O . GLN A 1 97 ? 0.796 -22.516 3.85 1 98.31 97 GLN A O 1
ATOM 763 N N . GLU A 1 98 ? -1.068 -21.484 4.473 1 97.56 98 GLU A N 1
ATOM 764 C CA . GLU A 1 98 ? -1.929 -22.5 3.879 1 97.56 98 GLU A CA 1
ATOM 765 C C . GLU A 1 98 ? -1.734 -22.578 2.367 1 97.56 98 GLU A C 1
ATOM 767 O O . GLU A 1 98 ? -1.632 -23.672 1.805 1 97.56 98 GLU A O 1
ATOM 772 N N . ILE A 1 99 ? -1.67 -21.469 1.729 1 97.44 99 ILE A N 1
ATOM 773 C CA . ILE A 1 99 ? -1.568 -21.484 0.274 1 97.44 99 ILE A CA 1
ATOM 774 C C . ILE A 1 99 ? -0.175 -21.953 -0.141 1 97.44 99 ILE A C 1
ATOM 776 O O . ILE A 1 99 ? -0.024 -22.656 -1.139 1 97.44 99 ILE A O 1
ATOM 780 N N . LEU A 1 100 ? 0.821 -21.578 0.582 1 97.69 100 LEU A N 1
ATOM 781 C CA . LEU A 1 100 ? 2.178 -22 0.268 1 97.69 100 LEU A CA 1
ATOM 782 C C . LEU A 1 100 ? 2.326 -23.516 0.468 1 97.69 100 LEU A C 1
ATOM 784 O O . LEU A 1 100 ? 3.074 -24.172 -0.26 1 97.69 100 LEU A O 1
ATOM 788 N N . ALA A 1 101 ? 1.587 -24.031 1.387 1 97.44 101 ALA A N 1
ATOM 789 C CA . ALA A 1 101 ? 1.624 -25.469 1.663 1 97.44 101 ALA A CA 1
ATOM 790 C C . ALA A 1 101 ? 1.054 -26.266 0.494 1 97.44 101 ALA A C 1
ATOM 792 O O . ALA A 1 101 ? 1.362 -27.453 0.333 1 97.44 101 ALA A O 1
ATOM 793 N N . ARG A 1 102 ? 0.259 -25.625 -0.308 1 96 102 ARG A N 1
ATOM 794 C CA . ARG A 1 102 ? -0.396 -26.297 -1.431 1 96 102 ARG A CA 1
ATOM 795 C C . ARG A 1 102 ? 0.468 -26.219 -2.686 1 96 102 ARG A C 1
ATOM 797 O O . ARG A 1 102 ? 0.185 -26.891 -3.68 1 96 102 ARG A O 1
ATOM 804 N N . LEU A 1 103 ? 1.524 -25.484 -2.611 1 95.44 103 LEU A N 1
ATOM 805 C CA . LEU A 1 103 ? 2.352 -25.188 -3.775 1 95.44 103 LEU A CA 1
ATOM 806 C C . LEU A 1 103 ? 2.9 -26.469 -4.398 1 95.44 103 LEU A C 1
ATOM 808 O O . LEU A 1 103 ? 2.881 -26.625 -5.621 1 95.44 103 LEU A O 1
ATOM 812 N N . PRO A 1 104 ? 3.354 -27.422 -3.531 1 92.19 104 PRO A N 1
ATOM 813 C CA . PRO A 1 104 ? 3.916 -28.656 -4.102 1 92.19 104 PRO A CA 1
ATOM 814 C C . PRO A 1 104 ? 2.875 -29.484 -4.844 1 92.19 104 PRO A C 1
ATOM 816 O O . PRO A 1 104 ? 3.232 -30.359 -5.641 1 92.19 104 PRO A O 1
ATOM 819 N N . GLN A 1 105 ? 1.627 -29.172 -4.621 1 87.88 105 GLN A N 1
ATOM 820 C CA . GLN A 1 105 ? 0.551 -29.969 -5.191 1 87.88 105 GLN A CA 1
ATOM 821 C C . GLN A 1 105 ? 0.209 -29.516 -6.605 1 87.88 105 GLN A C 1
ATOM 823 O O . GLN A 1 105 ? -0.539 -30.188 -7.32 1 87.88 105 GLN A O 1
ATOM 828 N N . VAL A 1 106 ? 0.718 -28.422 -6.961 1 86.31 106 VAL A N 1
ATOM 829 C CA . VAL A 1 106 ? 0.316 -27.891 -8.258 1 86.31 106 VAL A CA 1
ATOM 830 C C . VAL A 1 106 ? 1.432 -28.109 -9.273 1 86.31 106 VAL A C 1
ATOM 832 O O . VAL A 1 106 ? 2.607 -27.891 -8.969 1 86.31 106 VAL A O 1
ATOM 835 N N . ASP A 1 107 ? 0.968 -28.688 -10.422 1 83.81 107 ASP A N 1
ATOM 836 C CA . ASP A 1 107 ? 1.82 -28.906 -11.586 1 83.81 107 ASP A CA 1
ATOM 837 C C . ASP A 1 107 ? 1.096 -28.531 -12.875 1 83.81 107 ASP A C 1
ATOM 839 O O . ASP A 1 107 ? 0.021 -29.062 -13.164 1 83.81 107 ASP A O 1
ATOM 843 N N . ARG A 1 108 ? 1.759 -27.719 -13.562 1 78.31 108 ARG A N 1
ATOM 844 C CA . ARG A 1 108 ? 1.105 -27.188 -14.75 1 78.31 108 ARG A CA 1
ATOM 845 C C . ARG A 1 108 ? 0.751 -28.297 -15.727 1 78.31 108 ARG A C 1
ATOM 847 O O . ARG A 1 108 ? -0.268 -28.234 -16.422 1 78.31 108 ARG A O 1
ATOM 854 N N . GLU A 1 109 ? 1.654 -29.266 -15.852 1 78.75 109 GLU A N 1
ATOM 855 C CA . GLU A 1 109 ? 1.397 -30.359 -16.781 1 78.75 109 GLU A CA 1
ATOM 856 C C . GLU A 1 109 ? 0.116 -31.094 -16.422 1 78.75 109 GLU A C 1
ATOM 858 O O . GLU A 1 109 ? -0.584 -31.609 -17.297 1 78.75 109 GLU A O 1
ATOM 863 N N . ARG A 1 110 ? -0.263 -31.078 -15.188 1 76.12 110 ARG A N 1
ATOM 864 C CA . ARG A 1 110 ? -1.466 -31.75 -14.719 1 76.12 110 ARG A CA 1
ATOM 865 C C . ARG A 1 110 ? -2.686 -30.844 -14.82 1 76.12 110 ARG A C 1
ATOM 867 O O . ARG A 1 110 ? -3.777 -31.297 -15.164 1 76.12 110 ARG A O 1
ATOM 874 N N . ILE A 1 111 ? -2.445 -29.672 -14.648 1 71.12 111 ILE A N 1
ATOM 875 C CA . ILE A 1 111 ? -3.557 -28.734 -14.57 1 71.12 111 ILE A CA 1
ATOM 876 C C . ILE A 1 111 ? -3.883 -28.203 -15.969 1 71.12 111 ILE A C 1
ATOM 878 O O . ILE A 1 111 ? -5.051 -28.156 -16.359 1 71.12 111 ILE A O 1
ATOM 882 N N . CYS A 1 112 ? -2.904 -27.75 -16.641 1 65.5 112 CYS A N 1
ATOM 883 C CA . CYS A 1 112 ? -3.119 -27.109 -17.938 1 65.5 112 CYS A CA 1
ATOM 884 C C . CYS A 1 112 ? -3.346 -28.141 -19.031 1 65.5 112 CYS A C 1
ATOM 886 O O . CYS A 1 112 ? -4 -27.859 -20.031 1 65.5 112 CYS A O 1
ATOM 888 N N . ALA A 1 113 ? -2.664 -29.344 -18.922 1 58.75 113 ALA A N 1
ATOM 889 C CA . ALA A 1 113 ? -2.855 -30.406 -19.906 1 58.75 113 ALA A CA 1
ATOM 890 C C . ALA A 1 113 ? -4.293 -30.922 -19.891 1 58.75 113 ALA A C 1
ATOM 892 O O . ALA A 1 113 ? -4.75 -31.547 -20.844 1 58.75 113 ALA A O 1
ATOM 893 N N . ALA A 1 114 ? -4.977 -30.594 -18.828 1 49 114 ALA A N 1
ATOM 894 C CA . ALA A 1 114 ? -6.332 -31.141 -18.859 1 49 114 ALA A CA 1
ATOM 895 C C . ALA A 1 114 ? -7.277 -30.203 -19.625 1 49 114 ALA A C 1
ATOM 897 O O . ALA A 1 114 ? -7.164 -28.984 -19.516 1 49 114 ALA A O 1
ATOM 898 N N . MET B 1 1 ? -2.775 -10.57 7.754 1 94.31 1 MET B N 1
ATOM 899 C CA . MET B 1 1 ? -3.197 -10.055 6.457 1 94.31 1 MET B CA 1
ATOM 900 C C . MET B 1 1 ? -4.039 -8.789 6.625 1 94.31 1 MET B C 1
ATOM 902 O O . MET B 1 1 ? -3.777 -7.773 5.977 1 94.31 1 MET B O 1
ATOM 906 N N . LYS B 1 2 ? -4.891 -8.703 7.668 1 95.44 2 LYS B N 1
ATOM 907 C CA . LYS B 1 2 ? -5.852 -7.605 7.785 1 95.44 2 LYS B CA 1
ATOM 908 C C . LYS B 1 2 ? -5.145 -6.277 8.039 1 95.44 2 LYS B C 1
ATOM 910 O O . LYS B 1 2 ? -5.438 -5.277 7.379 1 95.44 2 LYS B O 1
ATOM 915 N N . THR B 1 3 ? -4.223 -6.234 8.984 1 95.94 3 THR B N 1
ATOM 916 C CA . THR B 1 3 ? -3.492 -5.02 9.328 1 95.94 3 THR B CA 1
ATOM 917 C C . THR B 1 3 ? -2.662 -4.535 8.141 1 95.94 3 THR B C 1
ATOM 919 O O . THR B 1 3 ? -2.666 -3.348 7.816 1 95.94 3 THR B O 1
ATOM 922 N N . PHE B 1 4 ? -2.029 -5.5 7.488 1 98.06 4 PHE B N 1
ATOM 923 C CA . PHE B 1 4 ? -1.217 -5.172 6.32 1 98.06 4 PHE B CA 1
ATOM 924 C C . PHE B 1 4 ? -2.066 -4.527 5.234 1 98.06 4 PHE B C 1
ATOM 926 O O . PHE B 1 4 ? -1.711 -3.471 4.707 1 98.06 4 PHE B O 1
ATOM 933 N N . ILE B 1 5 ? -3.191 -5.094 4.965 1 98.56 5 ILE B N 1
ATOM 934 C CA . ILE B 1 5 ? -4.066 -4.625 3.896 1 98.56 5 ILE B CA 1
ATOM 935 C C . ILE B 1 5 ? -4.617 -3.244 4.246 1 98.56 5 ILE B C 1
ATOM 937 O O . ILE B 1 5 ? -4.703 -2.365 3.387 1 98.56 5 ILE B O 1
ATOM 941 N N . ARG B 1 6 ? -4.945 -3.062 5.484 1 97.81 6 ARG B N 1
ATOM 942 C CA . ARG B 1 6 ? -5.453 -1.773 5.941 1 97.81 6 ARG B CA 1
ATOM 943 C C . ARG B 1 6 ? -4.43 -0.667 5.707 1 97.81 6 ARG B C 1
ATOM 945 O O . ARG B 1 6 ? -4.781 0.431 5.273 1 97.81 6 ARG B O 1
ATOM 952 N N . ILE B 1 7 ? -3.223 -0.979 5.992 1 98.12 7 ILE B N 1
ATOM 953 C CA . ILE B 1 7 ? -2.145 -0.008 5.836 1 98.12 7 ILE B CA 1
ATOM 954 C C . ILE B 1 7 ? -1.924 0.285 4.355 1 98.12 7 ILE B C 1
ATOM 956 O O . ILE B 1 7 ? -1.782 1.444 3.959 1 98.12 7 ILE B O 1
ATOM 960 N N . MET B 1 8 ? -1.938 -0.773 3.494 1 98.75 8 MET B N 1
ATOM 961 C CA . MET B 1 8 ? -1.773 -0.556 2.061 1 98.75 8 MET B CA 1
ATOM 962 C C . MET B 1 8 ? -2.92 0.281 1.502 1 98.75 8 MET B C 1
ATOM 964 O O . MET B 1 8 ? -2.699 1.182 0.691 1 98.75 8 MET B O 1
ATOM 968 N N . LYS B 1 9 ? -4.113 0.033 1.942 1 98.69 9 LYS B N 1
ATOM 969 C CA . LYS B 1 9 ? -5.273 0.819 1.529 1 98.69 9 LYS B CA 1
ATOM 970 C C . LYS B 1 9 ? -5.133 2.273 1.966 1 98.69 9 LYS B C 1
ATOM 972 O O . LYS B 1 9 ? -5.434 3.189 1.197 1 98.69 9 LYS B O 1
ATOM 977 N N . ALA B 1 10 ? -4.707 2.426 3.113 1 98.56 10 ALA B N 1
ATOM 978 C CA . ALA B 1 10 ? -4.551 3.777 3.645 1 98.56 10 ALA B CA 1
ATOM 979 C C . ALA B 1 10 ? -3.549 4.582 2.82 1 98.56 10 ALA B C 1
ATOM 981 O O . ALA B 1 10 ? -3.73 5.781 2.607 1 98.56 10 ALA B O 1
ATOM 982 N N . LEU B 1 11 ? -2.564 3.9 2.346 1 98.62 11 LEU B N 1
ATOM 983 C CA . LEU B 1 11 ? -1.479 4.582 1.648 1 98.62 11 LEU B CA 1
ATOM 984 C C . LEU B 1 11 ? -1.734 4.613 0.145 1 98.62 11 LEU B C 1
ATOM 986 O O . LEU B 1 11 ? -0.882 5.062 -0.625 1 98.62 11 LEU B O 1
ATOM 990 N N . SER B 1 12 ? -2.908 4.121 -0.287 1 98.75 12 SER B N 1
ATOM 991 C CA . SER B 1 12 ? -3.225 4.094 -1.711 1 98.75 12 SER B CA 1
ATOM 992 C C . SER B 1 12 ? -4.008 5.336 -2.127 1 98.75 12 SER B C 1
ATOM 994 O O . SER B 1 12 ? -4.641 5.352 -3.184 1 98.75 12 SER B O 1
ATOM 996 N N . ASP B 1 13 ? -4.035 6.352 -1.336 1 98.62 13 ASP B N 1
ATOM 997 C CA . ASP B 1 13 ? -4.672 7.637 -1.608 1 98.62 13 ASP B CA 1
ATOM 998 C C . ASP B 1 13 ? -3.66 8.781 -1.533 1 98.62 13 ASP B C 1
ATOM 1000 O O . ASP B 1 13 ? -2.988 8.953 -0.514 1 98.62 13 ASP B O 1
ATOM 1004 N N . PRO B 1 14 ? -3.633 9.547 -2.641 1 98.56 14 PRO B N 1
ATOM 1005 C CA . PRO B 1 14 ? -2.609 10.594 -2.68 1 98.56 14 PRO B CA 1
ATOM 1006 C C . PRO B 1 14 ? -2.76 11.609 -1.547 1 98.56 14 PRO B C 1
ATOM 1008 O O . PRO B 1 14 ? -1.762 12.117 -1.031 1 98.56 14 PRO B O 1
ATOM 1011 N N . ASN B 1 15 ? -3.932 11.906 -1.186 1 98.69 15 ASN B N 1
ATOM 1012 C CA . ASN B 1 15 ? -4.133 12.883 -0.125 1 98.69 15 ASN B CA 1
ATOM 1013 C C . ASN B 1 15 ? -3.697 12.336 1.232 1 98.69 15 ASN B C 1
ATOM 1015 O O . ASN B 1 15 ? -3.168 13.078 2.064 1 98.69 15 ASN B O 1
ATOM 1019 N N . ARG B 1 16 ? -3.914 11.094 1.469 1 98.81 16 ARG B N 1
ATOM 1020 C CA . ARG B 1 16 ? -3.451 10.492 2.713 1 98.81 16 ARG B CA 1
ATOM 1021 C C . ARG B 1 16 ? -1.927 10.453 2.768 1 98.81 16 ARG B C 1
ATOM 1023 O O . ARG B 1 16 ? -1.334 10.625 3.834 1 98.81 16 ARG B O 1
ATOM 1030 N N . VAL B 1 17 ? -1.324 10.25 1.648 1 98.81 17 VAL B N 1
ATOM 1031 C CA . VAL B 1 17 ? 0.133 10.289 1.581 1 98.81 17 VAL B CA 1
ATOM 1032 C C . VAL B 1 17 ? 0.627 11.703 1.863 1 98.81 17 VAL B C 1
ATOM 1034 O O . VAL B 1 17 ? 1.591 11.891 2.609 1 98.81 17 VAL B O 1
ATOM 1037 N N . LYS B 1 18 ? -0.049 12.656 1.265 1 98.75 18 LYS B N 1
ATOM 1038 C CA . LYS B 1 18 ? 0.294 14.055 1.537 1 98.75 18 LYS B CA 1
ATOM 1039 C C . LYS B 1 18 ? 0.181 14.367 3.027 1 98.75 18 LYS B C 1
ATOM 1041 O O . LYS B 1 18 ? 1.04 15.047 3.592 1 98.75 18 LYS B O 1
ATOM 1046 N N . ILE B 1 19 ? -0.872 13.852 3.646 1 98.75 19 ILE B N 1
ATOM 1047 C CA . ILE B 1 19 ? -1.081 14.062 5.074 1 98.75 19 ILE B CA 1
ATOM 1048 C C . ILE B 1 19 ? 0.094 13.484 5.859 1 98.75 19 ILE B C 1
ATOM 1050 O O . ILE B 1 19 ? 0.62 14.133 6.77 1 98.75 19 ILE B O 1
ATOM 1054 N N . ILE B 1 20 ? 0.541 12.32 5.5 1 98.62 20 ILE B N 1
ATOM 1055 C CA . ILE B 1 20 ? 1.661 11.672 6.18 1 98.62 20 ILE B CA 1
ATOM 1056 C C . ILE B 1 20 ? 2.914 12.539 6.031 1 98.62 20 ILE B C 1
ATOM 1058 O O . ILE B 1 20 ? 3.648 12.742 7.004 1 98.62 20 ILE B O 1
ATOM 1062 N N . LYS B 1 21 ? 3.133 13.008 4.812 1 98.62 21 LYS B N 1
ATOM 1063 C CA . LYS B 1 21 ? 4.32 13.82 4.555 1 98.62 21 LYS B CA 1
ATOM 1064 C C . LYS B 1 21 ? 4.277 15.117 5.352 1 98.62 21 LYS B C 1
ATOM 1066 O O . LYS B 1 21 ? 5.301 15.578 5.855 1 98.62 21 LYS B O 1
ATOM 1071 N N . LEU B 1 22 ? 3.111 15.711 5.496 1 98.19 22 LEU B N 1
ATOM 1072 C CA . LEU B 1 22 ? 2.934 16.922 6.293 1 98.19 22 LEU B CA 1
ATOM 1073 C C . LEU B 1 22 ? 3.209 16.641 7.77 1 98.19 22 LEU B C 1
ATOM 1075 O O . LEU B 1 22 ? 3.961 17.375 8.414 1 98.19 22 LEU B O 1
ATOM 1079 N N . LEU B 1 23 ? 2.676 15.555 8.258 1 98.06 23 LEU B N 1
ATOM 1080 C CA . LEU B 1 23 ? 2.768 15.234 9.68 1 98.06 23 LEU B CA 1
ATOM 1081 C C . LEU B 1 23 ? 4.188 14.805 10.047 1 98.06 23 LEU B C 1
ATOM 1083 O O . LEU B 1 23 ? 4.543 14.773 11.227 1 98.06 23 LEU B O 1
ATOM 1087 N N . ARG B 1 24 ? 4.922 14.445 9.039 1 97.62 24 ARG B N 1
ATOM 1088 C CA . ARG B 1 24 ? 6.328 14.164 9.297 1 97.62 24 ARG B CA 1
ATOM 1089 C C . ARG B 1 24 ? 7.086 15.43 9.672 1 97.62 24 ARG B C 1
ATOM 1091 O O . ARG B 1 24 ? 8.133 15.367 10.32 1 97.62 24 ARG B O 1
ATOM 1098 N N . GLN B 1 25 ? 6.539 16.516 9.234 1 97.06 25 GLN B N 1
ATOM 1099 C CA . GLN B 1 25 ? 7.203 17.797 9.492 1 97.06 25 GLN B CA 1
ATOM 1100 C C . GLN B 1 25 ? 6.82 18.344 10.859 1 97.06 25 GLN B C 1
ATOM 1102 O O . GLN B 1 25 ? 7.664 18.906 11.57 1 97.06 25 GLN B O 1
ATOM 1107 N N . LYS B 1 26 ? 5.629 18.25 11.258 1 95.5 26 LYS B N 1
ATOM 1108 C CA . LYS B 1 26 ? 5.133 18.734 12.547 1 95.5 26 LYS B CA 1
ATOM 1109 C C . LYS B 1 26 ? 3.713 18.234 12.805 1 95.5 26 LYS B C 1
ATOM 1111 O O . LYS B 1 26 ? 3.062 17.703 11.898 1 95.5 26 LYS B O 1
ATOM 1116 N N . GLU B 1 27 ? 3.262 18.328 14.031 1 96.25 27 GLU B N 1
ATOM 1117 C CA . GLU B 1 27 ? 1.875 18.031 14.375 1 96.25 27 GLU B CA 1
ATOM 1118 C C . GLU B 1 27 ? 0.924 19.078 13.805 1 96.25 27 GLU B C 1
ATOM 1120 O O . GLU B 1 27 ? 1.246 20.266 13.781 1 96.25 27 GLU B O 1
ATOM 1125 N N . LEU B 1 28 ? -0.217 18.656 13.383 1 96.25 28 LEU B N 1
ATOM 1126 C CA . LEU B 1 28 ? -1.184 19.562 12.773 1 96.25 28 LEU B CA 1
ATOM 1127 C C . LEU B 1 28 ? -2.602 19.234 13.219 1 96.25 28 LEU B C 1
ATOM 1129 O O . LEU B 1 28 ? -2.889 18.078 13.57 1 96.25 28 LEU B O 1
ATOM 1133 N N . CYS B 1 29 ? -3.443 20.234 13.211 1 95.06 29 CYS B N 1
ATOM 1134 C CA . CYS B 1 29 ? -4.859 19.984 13.461 1 95.06 29 CYS B CA 1
ATOM 1135 C C . CYS B 1 29 ? -5.621 19.844 12.148 1 95.06 29 CYS B C 1
ATOM 1137 O O . CYS B 1 29 ? -5.094 20.156 11.078 1 95.06 29 CYS B O 1
ATOM 1139 N N . VAL B 1 30 ? -6.855 19.375 12.195 1 95.19 30 VAL B N 1
ATOM 1140 C CA . VAL B 1 30 ? -7.68 19.109 11.023 1 95.19 30 VAL B CA 1
ATOM 1141 C C . VAL B 1 30 ? -7.848 20.391 10.203 1 95.19 30 VAL B C 1
ATOM 1143 O O . VAL B 1 30 ? -7.773 20.359 8.969 1 95.19 30 VAL B O 1
ATOM 1146 N N . CYS B 1 31 ? -7.961 21.531 10.82 1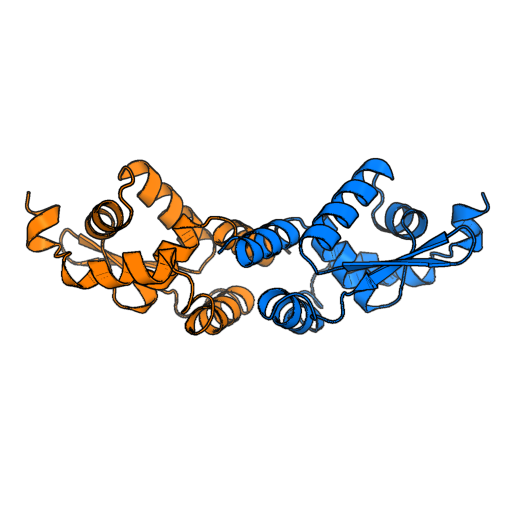 93.06 31 CYS B N 1
ATOM 1147 C CA . CYS B 1 31 ? -8.195 22.781 10.125 1 93.06 31 CYS B CA 1
ATOM 1148 C C . CYS B 1 31 ? -6.965 23.203 9.32 1 93.06 31 CYS B C 1
ATOM 1150 O O . CYS B 1 31 ? -7.086 23.703 8.203 1 93.06 31 CYS B O 1
ATOM 1152 N N . GLU B 1 32 ? -5.777 23.047 9.906 1 95.31 32 GLU B N 1
ATOM 1153 C CA . GLU B 1 32 ? -4.551 23.344 9.172 1 95.31 32 GLU B CA 1
ATOM 1154 C C . GLU B 1 32 ? -4.402 22.438 7.949 1 95.31 32 GLU B C 1
ATOM 1156 O O . GLU B 1 32 ? -4.023 22.906 6.875 1 95.31 32 GLU B O 1
ATOM 1161 N N . MET B 1 33 ? -4.688 21.188 8.094 1 96.25 33 MET B N 1
ATOM 1162 C CA . MET B 1 33 ? -4.566 20.25 6.996 1 96.25 33 MET B CA 1
ATOM 1163 C C . MET B 1 33 ? -5.594 20.547 5.906 1 96.25 33 MET B C 1
ATOM 1165 O O . MET B 1 33 ? -5.301 20.391 4.719 1 96.25 33 MET B O 1
ATOM 1169 N N . THR B 1 34 ? -6.801 20.906 6.367 1 96.38 34 THR B N 1
ATOM 1170 C CA . THR B 1 34 ? -7.844 21.297 5.43 1 96.38 34 THR B CA 1
ATOM 1171 C C . THR B 1 34 ? -7.379 22.469 4.559 1 96.38 34 THR B C 1
ATOM 1173 O O . THR B 1 34 ? -7.543 22.438 3.338 1 96.38 34 THR B O 1
ATOM 1176 N N . ALA B 1 35 ? -6.781 23.422 5.164 1 95.44 35 ALA B N 1
ATOM 1177 C CA . ALA B 1 35 ? -6.277 24.594 4.453 1 95.44 35 ALA B CA 1
ATOM 1178 C C . ALA B 1 35 ? -5.148 24.219 3.498 1 95.44 35 ALA B C 1
ATOM 1180 O O . ALA B 1 35 ? -5.098 24.703 2.363 1 95.44 35 ALA B O 1
ATOM 1181 N N . LEU B 1 36 ? -4.266 23.375 3.984 1 96.69 36 LEU B N 1
ATOM 1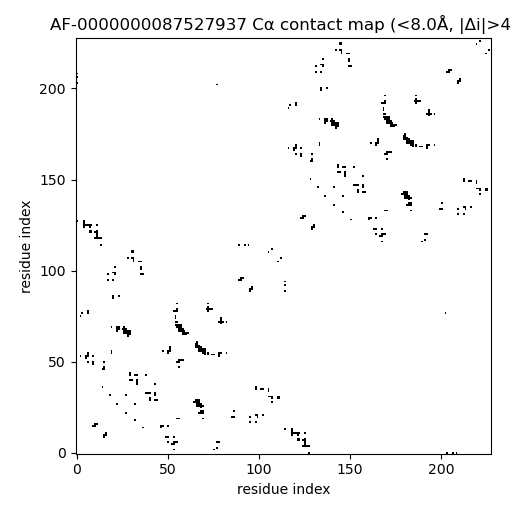182 C CA . LEU B 1 36 ? -3.105 22.984 3.193 1 96.69 36 LEU B CA 1
ATOM 1183 C C . LEU B 1 36 ? -3.523 22.156 1.981 1 96.69 36 LEU B C 1
ATOM 1185 O O . LEU B 1 36 ? -3.016 22.359 0.877 1 96.69 36 LEU B O 1
ATOM 1189 N N . LEU B 1 37 ? -4.469 21.234 2.121 1 97.56 37 LEU B N 1
ATOM 1190 C CA . LEU B 1 37 ? -4.852 20.297 1.075 1 97.56 37 LEU B CA 1
ATOM 1191 C C . LEU B 1 37 ? -5.906 20.906 0.156 1 97.56 37 LEU B C 1
ATOM 1193 O O . LEU B 1 37 ? -6.117 20.422 -0.96 1 97.56 37 LEU B O 1
ATOM 1197 N N . GLY B 1 38 ? -6.578 21.891 0.653 1 96.56 38 GLY B N 1
ATOM 1198 C CA . GLY B 1 38 ? -7.652 22.469 -0.127 1 96.56 38 GLY B CA 1
ATOM 1199 C C . GLY B 1 38 ? -8.859 21.562 -0.259 1 96.56 38 GLY B C 1
ATOM 1200 O O . GLY B 1 38 ? -9.508 21.531 -1.307 1 96.56 38 GLY B O 1
ATOM 1201 N N . LEU B 1 39 ? -9.094 20.766 0.724 1 97.81 39 LEU B N 1
ATOM 1202 C CA . LEU B 1 39 ? -10.234 19.844 0.779 1 97.81 39 LEU B CA 1
ATOM 1203 C C . LEU B 1 39 ? -11.195 20.234 1.898 1 97.81 39 LEU B C 1
ATOM 1205 O O . LEU B 1 39 ? -10.812 20.953 2.824 1 97.81 39 LEU B O 1
ATOM 1209 N N . ALA B 1 40 ? -12.422 19.781 1.769 1 97.69 40 ALA B N 1
ATOM 1210 C CA . ALA B 1 40 ? -13.398 20.016 2.822 1 97.69 40 ALA B CA 1
ATOM 1211 C C . ALA B 1 40 ? -13.023 19.281 4.105 1 97.69 40 ALA B C 1
ATOM 1213 O O . ALA B 1 40 ? -12.438 18.188 4.055 1 97.69 40 ALA B O 1
ATOM 1214 N N . GLN B 1 41 ? -13.352 19.859 5.211 1 96.56 41 GLN B N 1
ATOM 1215 C CA . GLN B 1 41 ? -12.992 19.328 6.52 1 96.56 41 GLN B CA 1
ATOM 1216 C C . GLN B 1 41 ? -13.547 17.922 6.707 1 96.56 41 GLN B C 1
ATOM 1218 O O . GLN B 1 41 ? -12.852 17.031 7.219 1 96.56 41 GLN B O 1
ATOM 1223 N N . PRO B 1 42 ? -14.82 17.609 6.312 1 97.94 42 PRO B N 1
ATOM 1224 C CA . PRO B 1 42 ? -15.289 16.234 6.484 1 97.94 42 PRO B CA 1
ATOM 1225 C C . PRO B 1 42 ? -14.438 15.219 5.715 1 97.94 42 PRO B C 1
ATOM 1227 O O . PRO B 1 42 ? -14.25 14.086 6.172 1 97.94 42 PRO B O 1
ATOM 1230 N N . THR B 1 43 ? -13.898 15.602 4.555 1 98.44 43 THR B N 1
ATOM 1231 C CA . THR B 1 43 ? -13.047 14.742 3.744 1 98.44 43 THR B CA 1
ATOM 1232 C C . THR B 1 43 ? -11.711 14.492 4.441 1 98.44 43 THR B C 1
ATOM 1234 O O . THR B 1 43 ? -11.266 13.344 4.547 1 98.44 43 THR B O 1
ATOM 1237 N N . VAL B 1 44 ? -11.148 15.562 4.914 1 98.56 44 VAL B N 1
ATOM 1238 C CA . VAL B 1 44 ? -9.875 15.453 5.613 1 98.56 44 VAL B CA 1
ATOM 1239 C C . VAL B 1 44 ? -10.055 14.602 6.871 1 98.56 44 VAL B C 1
ATOM 1241 O O . VAL B 1 44 ? -9.211 13.758 7.184 1 98.56 44 VAL B O 1
ATOM 1244 N N . SER B 1 45 ? -11.148 14.797 7.543 1 98 45 SER B N 1
ATOM 1245 C CA . SER B 1 45 ? -11.43 14.023 8.75 1 98 45 SER B CA 1
ATOM 1246 C C . SER B 1 45 ? -11.539 12.531 8.438 1 98 45 SER B C 1
ATOM 1248 O O . SER B 1 45 ? -11.047 11.695 9.195 1 98 45 SER B O 1
ATOM 1250 N N . LYS B 1 46 ? -12.18 12.242 7.348 1 98.69 46 LYS B N 1
ATOM 1251 C CA . LYS B 1 46 ? -12.297 10.852 6.926 1 98.69 46 LYS B CA 1
ATOM 1252 C C . LYS B 1 46 ? -10.922 10.258 6.613 1 98.69 46 LYS B C 1
ATOM 1254 O O . LYS B 1 46 ? -10.641 9.117 6.984 1 98.69 46 LYS B O 1
ATOM 1259 N N . HIS B 1 47 ? -10.078 11.008 5.902 1 98.81 47 HIS B N 1
ATOM 1260 C CA . HIS B 1 47 ? -8.719 10.555 5.609 1 98.81 47 HIS B CA 1
ATOM 1261 C C . HIS B 1 47 ? -7.938 10.297 6.895 1 98.81 47 HIS B C 1
ATOM 1263 O O . HIS B 1 47 ? -7.254 9.281 7.016 1 98.81 47 HIS B O 1
ATOM 1269 N N . LEU B 1 48 ? -8.094 11.203 7.82 1 98.56 48 LEU B N 1
ATOM 1270 C CA . LEU B 1 48 ? -7.383 11.086 9.094 1 98.56 48 LEU B CA 1
ATOM 1271 C C . LEU B 1 48 ? -7.859 9.859 9.867 1 98.56 48 LEU B C 1
ATOM 1273 O O . LEU B 1 48 ? -7.055 9.148 10.469 1 98.56 48 LEU B O 1
ATOM 1277 N N . LYS B 1 49 ? -9.125 9.656 9.852 1 98.38 49 LYS B N 1
ATOM 1278 C CA . LYS B 1 49 ? -9.664 8.469 10.508 1 98.38 49 LYS B CA 1
ATOM 1279 C C . LYS B 1 49 ? -9.109 7.191 9.875 1 98.38 49 LYS B C 1
ATOM 1281 O O . LYS B 1 49 ? -8.734 6.254 10.586 1 98.38 49 LYS B O 1
ATOM 1286 N N . ASN B 1 50 ? -9.125 7.16 8.609 1 98.44 50 ASN B N 1
ATOM 1287 C CA . ASN B 1 50 ? -8.547 6.027 7.887 1 98.44 50 ASN B CA 1
ATOM 1288 C C . ASN B 1 50 ? -7.094 5.789 8.281 1 98.44 50 ASN B C 1
ATOM 1290 O O . ASN B 1 50 ? -6.695 4.652 8.547 1 98.44 50 ASN B O 1
ATOM 1294 N N . LEU B 1 51 ? -6.297 6.832 8.352 1 98.31 51 LEU B N 1
ATOM 1295 C CA . LEU B 1 51 ? -4.883 6.754 8.695 1 98.31 51 LEU B CA 1
ATOM 1296 C C . LEU B 1 51 ? -4.695 6.309 10.141 1 98.31 51 LEU B C 1
ATOM 1298 O O . LEU B 1 51 ? -3.777 5.543 10.445 1 98.31 51 LEU B O 1
ATOM 1302 N N . GLU B 1 52 ? -5.605 6.738 11.008 1 97.19 52 GLU B N 1
ATOM 1303 C CA . GLU B 1 52 ? -5.566 6.309 12.406 1 97.19 52 GLU B CA 1
ATOM 1304 C C . GLU B 1 52 ? -5.902 4.828 12.539 1 97.19 52 GLU B C 1
ATOM 1306 O O . GLU B 1 52 ? -5.219 4.094 13.258 1 97.19 52 GLU B O 1
ATOM 1311 N N . ASP B 1 53 ? -6.934 4.449 11.859 1 96.56 53 ASP B N 1
ATOM 1312 C CA . ASP B 1 53 ? -7.344 3.047 11.883 1 96.56 53 ASP B CA 1
ATOM 1313 C C . ASP B 1 53 ? -6.223 2.137 11.391 1 96.56 53 ASP B C 1
ATOM 1315 O O . ASP B 1 53 ? -6.105 0.991 11.828 1 96.56 53 ASP B O 1
ATOM 1319 N N . ALA B 1 54 ? -5.367 2.674 10.547 1 97.12 54 ALA B N 1
ATOM 1320 C CA . ALA B 1 54 ? -4.27 1.902 9.969 1 97.12 54 ALA B CA 1
ATOM 1321 C C . ALA B 1 54 ? -3.037 1.948 10.867 1 97.12 54 ALA B C 1
ATOM 1323 O O . ALA B 1 54 ? -2.029 1.298 10.586 1 97.12 54 ALA B O 1
ATOM 1324 N N . GLY B 1 55 ? -3.094 2.758 11.867 1 97.06 55 GLY B N 1
ATOM 1325 C CA . GLY B 1 55 ? -1.982 2.855 12.805 1 97.06 55 GLY B CA 1
ATOM 1326 C C . GLY B 1 55 ? -0.854 3.732 12.297 1 97.06 55 GLY B C 1
ATOM 1327 O O . GLY B 1 55 ? 0.294 3.582 12.719 1 97.06 55 GLY B O 1
ATOM 1328 N N . LEU B 1 56 ? -1.122 4.625 11.406 1 97.88 56 LEU B N 1
ATOM 1329 C CA . LEU B 1 56 ? -0.098 5.457 10.781 1 97.88 56 LEU B CA 1
ATOM 1330 C C . LEU B 1 56 ? -0.062 6.844 11.422 1 97.88 56 LEU B C 1
ATOM 1332 O O . LEU B 1 56 ? 0.959 7.531 11.359 1 97.88 56 LEU B O 1
ATOM 1336 N N . VAL B 1 57 ? -1.231 7.234 11.977 1 97.81 57 VAL B N 1
ATOM 1337 C CA . VAL B 1 57 ? -1.384 8.547 12.586 1 97.81 57 VAL B CA 1
ATOM 1338 C C . VAL B 1 57 ? -2.027 8.406 13.961 1 97.81 57 VAL B C 1
ATOM 1340 O O . VAL B 1 57 ? -2.791 7.469 14.203 1 97.81 57 VAL B O 1
ATOM 1343 N N . ALA B 1 58 ? -1.694 9.234 14.797 1 97.31 58 ALA B N 1
ATOM 1344 C CA . ALA B 1 58 ? -2.307 9.312 16.125 1 97.31 58 ALA B CA 1
ATOM 1345 C C . ALA B 1 58 ? -2.766 10.734 16.422 1 97.31 58 ALA B C 1
ATOM 1347 O O . ALA B 1 58 ? -2.266 11.695 15.836 1 97.31 58 ALA B O 1
ATOM 1348 N N . SER B 1 59 ? -3.732 10.797 17.281 1 96.75 59 SER B N 1
ATOM 1349 C CA . SER B 1 59 ? -4.223 12.125 17.672 1 96.75 59 SER B CA 1
ATOM 1350 C C . SER B 1 59 ? -4.25 12.289 19.188 1 96.75 59 SER B C 1
ATOM 1352 O O . SER B 1 59 ? -4.316 11.305 19.922 1 96.75 59 SER B O 1
ATOM 1354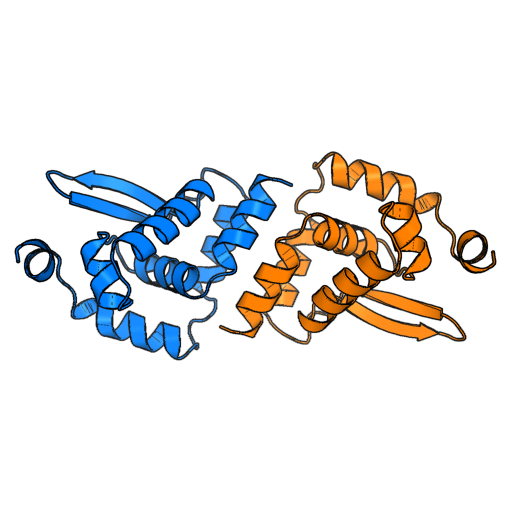 N N . SER B 1 60 ? -4.051 13.445 19.609 1 95.38 60 SER B N 1
ATOM 1355 C CA . SER B 1 60 ? -4.148 13.812 21.016 1 95.38 60 SER B CA 1
ATOM 1356 C C . SER B 1 60 ? -4.844 15.164 21.172 1 95.38 60 SER B C 1
ATOM 1358 O O . SER B 1 60 ? -4.73 16.031 20.312 1 95.38 60 SER B O 1
ATOM 1360 N N . ARG B 1 61 ? -5.566 15.258 22.266 1 93.56 61 ARG B N 1
ATOM 1361 C CA . ARG B 1 61 ? -6.273 16.516 22.531 1 93.56 61 ARG B CA 1
ATOM 1362 C C . ARG B 1 61 ? -5.43 17.438 23.391 1 93.56 61 ARG B C 1
ATOM 1364 O O . ARG B 1 61 ? -4.805 17.016 24.359 1 93.56 61 ARG B O 1
ATOM 1371 N N . GLU B 1 62 ? -5.312 18.562 22.984 1 85.88 62 GLU B N 1
ATOM 1372 C CA . GLU B 1 62 ? -4.688 19.656 23.734 1 85.88 62 GLU B CA 1
ATOM 1373 C C . GLU B 1 62 ? -5.621 20.859 23.859 1 85.88 62 GLU B C 1
ATOM 1375 O O . GLU B 1 62 ? -5.652 21.703 22.969 1 85.88 62 GLU B O 1
ATOM 1380 N N . GLY B 1 63 ? -6.164 21.031 25.125 1 85.06 63 GLY B N 1
ATOM 1381 C CA . GLY B 1 63 ? -7.176 22.062 25.234 1 85.06 63 GLY B CA 1
ATOM 1382 C C . GLY B 1 63 ? -8.352 21.859 24.297 1 85.06 63 GLY B C 1
ATOM 1383 O O . GLY B 1 63 ? -8.961 20.797 24.281 1 85.06 63 GLY B O 1
ATOM 1384 N N . SER B 1 64 ? -8.617 22.828 23.422 1 83.75 64 SER B N 1
ATOM 1385 C CA . SER B 1 64 ? -9.75 22.766 22.5 1 83.75 64 SER B CA 1
ATOM 1386 C C . SER B 1 64 ? -9.328 22.172 21.156 1 83.75 64 SER B C 1
ATOM 1388 O O . SER B 1 64 ? -10.164 21.984 20.266 1 83.75 64 SER B O 1
ATOM 1390 N N . TRP B 1 65 ? -8.031 21.734 21.094 1 85.31 65 TRP B N 1
ATOM 1391 C CA . TRP B 1 65 ? -7.527 21.297 19.797 1 85.31 65 TRP B CA 1
ATOM 1392 C C . TRP B 1 65 ? -7.215 19.797 19.797 1 85.31 65 TRP B C 1
ATOM 1394 O O . TRP B 1 65 ? -6.734 19.266 20.797 1 85.31 65 TRP B O 1
ATOM 1404 N N . VAL B 1 66 ? -7.555 19.25 18.703 1 93.81 66 VAL B N 1
ATOM 1405 C CA . VAL B 1 66 ? -7.082 17.906 18.453 1 93.81 66 VAL B CA 1
ATOM 1406 C C . VAL B 1 66 ? -5.887 17.938 17.5 1 93.81 66 VAL B C 1
ATOM 1408 O O . VAL B 1 66 ? -6 18.406 16.359 1 93.81 66 VAL B O 1
ATOM 1411 N N . ASN B 1 67 ? -4.742 17.422 18.016 1 95.81 67 ASN B N 1
ATOM 1412 C CA . ASN B 1 67 ? -3.514 17.422 17.234 1 95.81 67 ASN B CA 1
ATOM 1413 C C . ASN B 1 67 ? -3.174 16.031 16.719 1 95.81 67 ASN B C 1
ATOM 1415 O O . ASN B 1 67 ? -3.299 15.047 17.438 1 95.81 67 ASN B O 1
ATOM 1419 N N . TYR B 1 68 ? -2.775 16.062 15.43 1 97.38 68 TYR B N 1
ATOM 1420 C CA . TYR B 1 68 ? -2.395 14.805 14.797 1 97.38 68 TYR B CA 1
ATOM 1421 C C . TYR B 1 68 ? -0.884 14.727 14.609 1 97.38 68 TYR B C 1
ATOM 1423 O O . TYR B 1 68 ? -0.232 15.727 14.32 1 97.38 68 TYR B O 1
ATOM 1431 N N . ARG B 1 69 ? -0.369 13.531 14.742 1 97.62 69 ARG B N 1
ATOM 1432 C CA . ARG B 1 69 ? 1.042 13.211 14.547 1 97.62 69 ARG B CA 1
ATOM 1433 C C . ARG B 1 69 ? 1.213 11.82 13.938 1 97.62 69 ARG B C 1
ATOM 1435 O O . ARG B 1 69 ? 0.26 11.039 13.883 1 97.62 69 ARG B O 1
ATOM 1442 N N . LEU B 1 70 ? 2.412 11.578 13.438 1 97.5 70 LEU B N 1
ATOM 1443 C CA . LEU B 1 70 ? 2.676 10.219 12.992 1 97.5 70 LEU B CA 1
ATOM 1444 C C . LEU B 1 70 ? 2.674 9.25 14.172 1 97.5 70 LEU B C 1
ATOM 1446 O O . LEU B 1 70 ? 3.152 9.578 15.258 1 97.5 70 LEU B O 1
ATOM 1450 N N . ALA B 1 71 ? 2.164 8.109 13.852 1 94.81 71 ALA B N 1
ATOM 1451 C CA . ALA B 1 71 ? 2.178 7.086 14.891 1 94.81 71 ALA B CA 1
ATOM 1452 C C . ALA B 1 71 ? 3.594 6.574 15.141 1 94.81 71 ALA B C 1
ATOM 1454 O O . ALA B 1 71 ? 4.426 6.566 14.227 1 94.81 71 ALA B O 1
ATOM 1455 N N . ALA B 1 72 ? 3.98 6.188 16.344 1 80.62 72 ALA B N 1
ATOM 1456 C CA . ALA B 1 72 ? 5.309 5.727 16.734 1 80.62 72 ALA B CA 1
ATOM 1457 C C . ALA B 1 72 ? 5.496 4.25 16.406 1 80.62 72 ALA B C 1
ATOM 1459 O O . ALA B 1 72 ? 6.434 3.613 16.891 1 80.62 72 ALA B O 1
ATOM 1460 N N . GLY B 1 73 ? 4.707 3.73 15.398 1 67.19 73 GLY B N 1
ATOM 1461 C CA . GLY B 1 73 ? 4.918 2.385 14.891 1 67.19 73 GLY B CA 1
ATOM 1462 C C . GLY B 1 73 ? 4.633 1.306 15.922 1 67.19 73 GLY B C 1
ATOM 1463 O O . GLY B 1 73 ? 5.125 0.18 15.797 1 67.19 73 GLY B O 1
ATOM 1464 N N . GLU B 1 74 ? 3.939 1.653 16.922 1 69.69 74 GLU B N 1
ATOM 1465 C CA . GLU B 1 74 ? 3.777 0.646 17.969 1 69.69 74 GLU B CA 1
ATOM 1466 C C . GLU B 1 74 ? 2.693 -0.363 17.609 1 69.69 74 GLU B C 1
ATOM 1468 O O . GLU B 1 74 ? 2.633 -1.453 18.172 1 69.69 74 GLU B O 1
ATOM 1473 N N . GLU B 1 75 ? 2.074 -0.104 16.562 1 78.12 75 GLU B N 1
ATOM 1474 C CA . GLU B 1 75 ? 0.914 -0.958 16.328 1 78.12 75 GLU B CA 1
ATOM 1475 C C . GLU B 1 75 ? 1.266 -2.133 15.414 1 78.12 75 GLU B C 1
ATOM 1477 O O . GLU B 1 75 ? 0.676 -3.211 15.531 1 78.12 75 GLU B O 1
ATOM 1482 N N . SER B 1 76 ? 2.184 -1.887 14.523 1 92.06 76 SER B N 1
ATOM 1483 C CA . SER B 1 76 ? 2.578 -3.004 13.672 1 92.06 76 SER B CA 1
ATOM 1484 C C . SER B 1 76 ? 3.92 -2.736 12.992 1 92.06 76 SER B C 1
ATOM 1486 O O . SER B 1 76 ? 4.273 -1.584 12.734 1 92.06 76 SER B O 1
ATOM 1488 N N . VAL B 1 77 ? 4.598 -3.787 12.695 1 95.06 77 VAL B N 1
ATOM 1489 C CA . VAL B 1 77 ? 5.883 -3.707 12.016 1 95.06 77 VAL B CA 1
ATOM 1490 C C . VAL B 1 77 ? 5.688 -3.123 10.617 1 95.06 77 VAL B C 1
ATOM 1492 O O . VAL B 1 77 ? 6.551 -2.4 10.109 1 95.06 77 VAL B O 1
ATOM 1495 N N . TYR B 1 78 ? 4.543 -3.328 9.984 1 97 78 TYR B N 1
ATOM 1496 C CA . TYR B 1 78 ? 4.266 -2.82 8.648 1 97 78 TYR B CA 1
ATOM 1497 C C . TYR B 1 78 ? 4.156 -1.3 8.656 1 97 78 TYR B C 1
ATOM 1499 O O . TYR B 1 78 ? 4.77 -0.624 7.82 1 97 78 TYR B O 1
ATOM 1507 N N . ALA B 1 79 ? 3.402 -0.791 9.609 1 97.06 79 ALA B N 1
ATOM 1508 C CA . ALA B 1 79 ? 3.213 0.653 9.719 1 97.06 79 ALA B CA 1
ATOM 1509 C C . ALA B 1 79 ? 4.535 1.363 9.992 1 97.06 79 ALA B C 1
ATOM 1511 O O . ALA B 1 79 ? 4.844 2.373 9.359 1 97.06 79 ALA B O 1
ATOM 1512 N N . GLU B 1 80 ? 5.234 0.79 10.914 1 96.81 80 GLU B N 1
ATOM 1513 C CA . GLU B 1 80 ? 6.523 1.376 11.273 1 96.81 80 GLU B CA 1
ATOM 1514 C C . GLU B 1 80 ? 7.461 1.423 10.07 1 96.81 80 GLU B C 1
ATOM 1516 O O . GLU B 1 80 ? 8.07 2.457 9.789 1 96.81 80 GLU B O 1
ATOM 1521 N N . THR B 1 81 ? 7.621 0.347 9.383 1 97.19 81 THR B N 1
ATOM 1522 C CA . THR B 1 81 ? 8.508 0.267 8.227 1 97.19 81 THR B CA 1
ATOM 1523 C C . THR B 1 81 ? 8.055 1.225 7.129 1 97.19 81 THR B C 1
ATOM 1525 O O . THR B 1 81 ? 8.883 1.916 6.527 1 97.19 81 THR B O 1
ATOM 1528 N N . MET B 1 82 ? 6.746 1.297 6.879 1 97.19 82 MET B N 1
ATOM 1529 C CA . MET B 1 82 ? 6.242 2.166 5.82 1 97.19 82 MET B CA 1
ATOM 1530 C C . MET B 1 82 ? 6.477 3.633 6.16 1 97.19 82 MET B C 1
ATOM 1532 O O . MET B 1 82 ? 6.828 4.43 5.289 1 97.19 82 MET B O 1
ATOM 1536 N N . LEU B 1 83 ? 6.277 3.988 7.402 1 97.25 83 LEU B N 1
ATOM 1537 C CA . LEU B 1 83 ? 6.559 5.359 7.809 1 97.25 83 LEU B CA 1
ATOM 1538 C C . LEU B 1 83 ? 8.039 5.688 7.641 1 97.25 83 LEU B C 1
ATOM 1540 O O . LEU B 1 83 ? 8.391 6.789 7.211 1 97.25 83 LEU B O 1
ATOM 1544 N N . ASN B 1 84 ? 8.828 4.715 7.992 1 96.62 84 ASN B N 1
ATOM 1545 C CA . ASN B 1 84 ? 10.266 4.906 7.812 1 96.62 84 ASN B CA 1
ATOM 1546 C C . ASN B 1 84 ? 10.633 5.047 6.336 1 96.62 84 ASN B C 1
ATOM 1548 O O . ASN B 1 84 ? 11.445 5.895 5.973 1 96.62 84 ASN B O 1
ATOM 1552 N N . ASN B 1 85 ? 10.062 4.223 5.473 1 97.25 85 ASN B N 1
ATOM 1553 C CA . ASN B 1 85 ? 10.312 4.336 4.043 1 97.25 85 ASN B CA 1
ATOM 1554 C C . ASN B 1 85 ? 9.875 5.695 3.504 1 97.25 85 ASN B C 1
ATOM 1556 O O . ASN B 1 85 ? 10.594 6.32 2.721 1 97.25 85 ASN B O 1
ATOM 1560 N N . LEU B 1 86 ? 8.766 6.18 3.963 1 97.56 86 LEU B N 1
ATOM 1561 C CA . LEU B 1 86 ? 8.18 7.414 3.457 1 97.56 86 LEU B CA 1
ATOM 1562 C C . LEU B 1 86 ? 8.977 8.625 3.914 1 97.56 86 LEU B C 1
ATOM 1564 O O . LEU B 1 86 ? 8.789 9.734 3.402 1 97.56 86 LEU B O 1
ATOM 1568 N N . ALA B 1 87 ? 9.805 8.406 4.879 1 97.06 87 ALA B N 1
ATOM 1569 C CA . ALA B 1 87 ? 10.68 9.492 5.312 1 97.06 87 ALA B CA 1
ATOM 1570 C C . ALA B 1 87 ? 11.539 10 4.16 1 97.06 87 ALA B C 1
ATOM 1572 O O . ALA B 1 87 ? 11.859 11.188 4.09 1 97.06 87 ALA B O 1
ATOM 1573 N N . GLY B 1 88 ? 11.82 9.07 3.209 1 97.19 88 GLY B N 1
ATOM 1574 C CA . GLY B 1 88 ? 12.664 9.461 2.094 1 97.19 88 GLY B CA 1
ATOM 1575 C C . GLY B 1 88 ? 11.977 9.344 0.748 1 97.19 88 GLY B C 1
ATOM 1576 O O . GLY B 1 88 ? 12.492 9.812 -0.267 1 97.19 88 GLY B O 1
ATOM 1577 N N . TRP B 1 89 ? 10.898 8.672 0.79 1 98.25 89 TRP B N 1
ATOM 1578 C CA . TRP B 1 89 ? 10.164 8.445 -0.451 1 98.25 89 TRP B CA 1
ATOM 1579 C C . TRP B 1 89 ? 9.367 9.688 -0.847 1 98.25 89 TRP B C 1
ATOM 1581 O O . TRP B 1 89 ? 8.852 10.398 0.014 1 98.25 89 TRP B O 1
ATOM 1591 N N . LEU B 1 90 ? 9.328 9.977 -2.166 1 98.12 90 LEU B N 1
ATOM 1592 C CA . LEU B 1 90 ? 8.453 10.969 -2.787 1 98.12 90 LEU B CA 1
ATOM 1593 C C . LEU B 1 90 ? 8.938 12.383 -2.49 1 98.12 90 LEU B C 1
ATOM 1595 O O . LEU B 1 90 ? 8.203 13.352 -2.686 1 98.12 90 LEU B O 1
ATOM 1599 N N . ASP B 1 91 ? 10.211 12.469 -2 1 96.69 91 ASP B N 1
ATOM 1600 C CA . ASP B 1 91 ? 10.742 13.781 -1.657 1 96.69 91 ASP B CA 1
ATOM 1601 C C . ASP B 1 91 ? 10.906 14.656 -2.902 1 96.69 91 ASP B C 1
ATOM 1603 O O . ASP B 1 91 ? 10.898 15.883 -2.811 1 96.69 91 ASP B O 1
ATOM 1607 N N . ASP B 1 92 ? 10.961 13.992 -4.031 1 96.38 92 ASP B N 1
ATOM 1608 C CA . ASP B 1 92 ? 11.141 14.734 -5.273 1 96.38 92 ASP B CA 1
ATOM 1609 C C . ASP B 1 92 ? 9.82 14.906 -6.008 1 96.38 92 ASP B C 1
ATOM 1611 O O . ASP B 1 92 ? 9.781 15.445 -7.117 1 96.38 92 ASP B O 1
ATOM 1615 N N . ASP B 1 93 ? 8.781 14.414 -5.418 1 98.06 93 ASP B N 1
ATOM 1616 C CA . ASP B 1 93 ? 7.469 14.562 -6.047 1 98.06 93 ASP B CA 1
ATOM 1617 C C . ASP B 1 93 ? 6.984 16.016 -5.965 1 98.06 93 ASP B C 1
ATOM 1619 O O . ASP B 1 93 ? 6.953 16.594 -4.887 1 98.06 93 ASP B O 1
ATOM 1623 N N . ARG B 1 94 ? 6.574 16.562 -7.078 1 97.44 94 ARG B N 1
ATOM 1624 C CA . ARG B 1 94 ? 6.234 17.969 -7.184 1 97.44 94 ARG B CA 1
ATOM 1625 C C . ARG B 1 94 ? 5.051 18.312 -6.289 1 97.44 94 ARG B C 1
ATOM 1627 O O . ARG B 1 94 ? 5.043 19.375 -5.645 1 97.44 94 ARG B O 1
ATOM 1634 N N . GLN B 1 95 ? 4.039 17.484 -6.285 1 97.44 95 GLN B N 1
ATOM 1635 C CA . GLN B 1 95 ? 2.865 17.75 -5.457 1 97.44 95 GLN B CA 1
ATOM 1636 C C . GLN B 1 95 ? 3.232 17.797 -3.979 1 97.44 95 GLN B C 1
ATOM 1638 O O . GLN B 1 95 ? 2.734 18.641 -3.236 1 97.44 95 GLN B O 1
ATOM 1643 N N . ILE B 1 96 ? 4.105 16.906 -3.592 1 98.25 96 ILE B N 1
ATOM 1644 C CA . ILE B 1 96 ? 4.551 16.859 -2.203 1 98.25 96 ILE B CA 1
ATOM 1645 C C . ILE B 1 96 ? 5.383 18.094 -1.886 1 98.25 96 ILE B C 1
ATOM 1647 O O . ILE B 1 96 ? 5.199 18.719 -0.84 1 98.25 96 ILE B O 1
ATOM 1651 N N . GLN B 1 97 ? 6.238 18.469 -2.775 1 98.31 97 GLN B N 1
ATOM 1652 C CA . GLN B 1 97 ? 7.062 19.656 -2.584 1 98.31 97 GLN B CA 1
ATOM 1653 C C . GLN B 1 97 ? 6.195 20.906 -2.43 1 98.31 97 GLN B C 1
ATOM 1655 O O . GLN B 1 97 ? 6.461 21.75 -1.574 1 98.31 97 GLN B O 1
ATOM 1660 N N . GLU B 1 98 ? 5.215 20.984 -3.246 1 97.62 98 GLU B N 1
ATOM 1661 C CA . GLU B 1 98 ? 4.34 22.141 -3.242 1 97.62 98 GLU B CA 1
ATOM 1662 C C . GLU B 1 98 ? 3.588 22.266 -1.919 1 97.62 98 GLU B C 1
ATOM 1664 O O . GLU B 1 98 ? 3.496 23.359 -1.351 1 97.62 98 GLU B O 1
ATOM 1669 N N . ILE B 1 99 ? 3.078 21.188 -1.429 1 97.5 99 ILE B N 1
ATOM 1670 C CA . ILE B 1 99 ? 2.279 21.266 -0.21 1 97.5 99 ILE B CA 1
ATOM 1671 C C . ILE B 1 99 ? 3.188 21.531 0.986 1 97.5 99 ILE B C 1
ATOM 1673 O O . ILE B 1 99 ? 2.812 22.266 1.906 1 97.5 99 ILE B O 1
ATOM 1677 N N . LEU B 1 100 ? 4.348 20.984 0.99 1 97.69 100 LEU B N 1
ATOM 1678 C CA . LEU B 1 100 ? 5.285 21.219 2.082 1 97.69 100 LEU B CA 1
ATOM 1679 C C . LEU B 1 100 ? 5.754 22.672 2.09 1 97.69 100 LEU B C 1
ATOM 1681 O O . LEU B 1 100 ? 5.996 23.25 3.154 1 97.69 100 LEU B O 1
ATOM 1685 N N . ALA B 1 101 ? 5.816 23.25 0.939 1 97.44 101 ALA B N 1
ATOM 1686 C CA . ALA B 1 101 ? 6.23 24.641 0.816 1 97.44 101 ALA B CA 1
ATOM 1687 C C . ALA B 1 101 ? 5.203 25.594 1.439 1 97.44 101 ALA B C 1
ATOM 1689 O O . ALA B 1 101 ? 5.527 26.719 1.811 1 97.44 101 ALA B O 1
ATOM 1690 N N . ARG B 1 102 ? 3.998 25.109 1.568 1 96.06 102 ARG B N 1
ATOM 1691 C CA . ARG B 1 102 ? 2.91 25.938 2.098 1 96.06 102 ARG B CA 1
ATOM 1692 C C . ARG B 1 102 ? 2.814 25.797 3.615 1 96.06 102 ARG B C 1
ATOM 1694 O O . ARG B 1 102 ? 2.096 26.562 4.266 1 96.06 102 ARG B O 1
ATOM 1701 N N . LEU B 1 103 ? 3.576 24.906 4.16 1 95.5 103 LEU B N 1
ATOM 1702 C CA . LEU B 1 103 ? 3.475 24.547 5.57 1 95.5 103 LEU B CA 1
ATOM 1703 C C . LEU B 1 103 ? 3.723 25.766 6.457 1 95.5 103 LEU B C 1
ATOM 1705 O O . LEU B 1 103 ? 2.994 26 7.43 1 95.5 103 LEU B O 1
ATOM 1709 N N . PRO B 1 104 ? 4.742 26.594 6.082 1 92.38 104 PRO B N 1
ATOM 1710 C CA . PRO B 1 104 ? 5.023 27.75 6.934 1 92.38 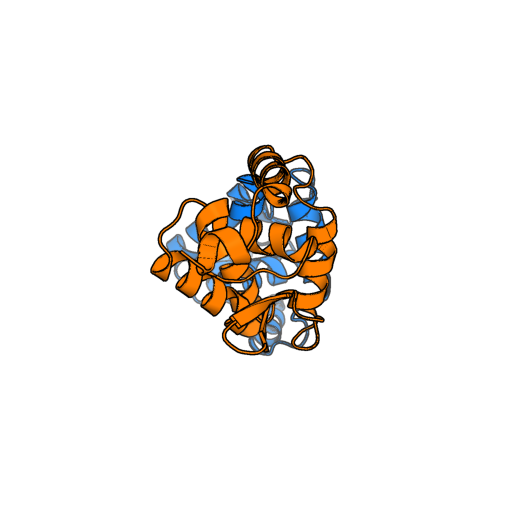104 PRO B CA 1
ATOM 1711 C C . PRO B 1 104 ? 3.887 28.781 6.934 1 92.38 104 PRO B C 1
ATOM 1713 O O . PRO B 1 104 ? 3.816 29.625 7.828 1 92.38 104 PRO B O 1
ATOM 1716 N N . GLN B 1 105 ? 2.994 28.625 5.996 1 88.25 105 GLN B N 1
ATOM 1717 C CA . GLN B 1 105 ? 1.933 29.625 5.84 1 88.25 105 GLN B CA 1
ATOM 1718 C C . GLN B 1 105 ? 0.738 29.297 6.73 1 88.25 105 GLN B C 1
ATOM 1720 O O . GLN B 1 105 ? -0.181 30.109 6.867 1 88.25 105 GLN B O 1
ATOM 1725 N N . VAL B 1 106 ? 0.759 28.156 7.27 1 86.69 106 VAL B N 1
ATOM 1726 C CA . VAL B 1 106 ? -0.421 27.75 8.031 1 86.69 106 VAL B CA 1
ATOM 1727 C C . VAL B 1 106 ? -0.133 27.859 9.523 1 86.69 106 VAL B C 1
ATOM 1729 O O . VAL B 1 106 ? 0.939 27.469 9.992 1 86.69 106 VAL B O 1
ATOM 1732 N N . ASP B 1 107 ? -1.103 28.562 10.18 1 84.12 107 ASP B N 1
ATOM 1733 C CA . ASP B 1 107 ? -1.102 28.719 11.633 1 84.12 107 ASP B CA 1
ATOM 1734 C C . ASP B 1 107 ? -2.504 28.516 12.203 1 84.12 107 ASP B C 1
ATOM 1736 O O . ASP B 1 107 ? -3.441 29.219 11.82 1 84.12 107 ASP B O 1
ATOM 1740 N N . ARG B 1 108 ? -2.525 27.641 13.133 1 78.62 108 ARG B N 1
ATOM 1741 C CA . ARG B 1 108 ? -3.836 27.281 13.664 1 78.62 108 ARG B CA 1
ATOM 1742 C C . ARG B 1 108 ? -4.531 28.484 14.281 1 78.62 108 ARG B C 1
ATOM 1744 O O . ARG B 1 108 ? -5.754 28.609 14.211 1 78.62 108 ARG B O 1
ATOM 1751 N N . GLU B 1 109 ? -3.754 29.297 14.969 1 79.12 109 GLU B N 1
ATOM 1752 C CA . GLU B 1 109 ? -4.352 30.453 15.609 1 79.12 109 GLU B CA 1
ATOM 1753 C C . GLU B 1 109 ? -5.023 31.375 14.586 1 79.12 109 GLU B C 1
ATOM 1755 O O . GLU B 1 109 ? -6.023 32.031 14.898 1 79.12 109 GLU B O 1
ATOM 1760 N N . ARG B 1 110 ? -4.578 31.344 13.375 1 76.44 110 ARG B N 1
ATOM 1761 C CA . ARG B 1 110 ? -5.137 32.188 12.32 1 76.44 110 ARG B CA 1
ATOM 1762 C C . ARG B 1 110 ? -6.277 31.453 11.602 1 76.44 110 ARG B C 1
ATOM 1764 O O . ARG B 1 110 ? -7.273 32.094 11.234 1 76.44 110 ARG B O 1
ATOM 1771 N N . ILE B 1 111 ? -6.164 30.266 11.562 1 71.56 111 ILE B N 1
ATOM 1772 C CA . ILE B 1 111 ? -7.113 29.5 10.766 1 71.56 111 ILE B CA 1
ATOM 1773 C C . ILE B 1 111 ? -8.289 29.078 11.641 1 71.56 111 ILE B C 1
ATOM 1775 O O . ILE B 1 111 ? -9.453 29.219 11.25 1 71.56 111 ILE B O 1
ATOM 1779 N N . CYS B 1 112 ? -8.016 28.484 12.719 1 66.88 112 CYS B N 1
ATOM 1780 C CA . CYS B 1 112 ? -9.047 27.906 13.562 1 66.88 112 CYS B CA 1
ATOM 1781 C C . CYS B 1 112 ? -9.758 28.984 14.367 1 66.88 112 CYS B C 1
ATOM 1783 O O . CYS B 1 112 ? -10.922 28.828 14.758 1 66.88 112 CYS B O 1
ATOM 1785 N N . ALA B 1 113 ? -9 30.031 14.766 1 58.88 113 ALA B N 1
ATOM 1786 C CA . ALA B 1 113 ? -9.594 31.141 15.516 1 58.88 113 ALA B CA 1
ATOM 1787 C C . ALA B 1 113 ? -10.656 31.844 14.695 1 58.88 113 ALA B C 1
ATOM 1789 O O . ALA B 1 113 ? -11.5 32.562 15.25 1 58.88 113 ALA B O 1
ATOM 1790 N N . ALA B 1 114 ? -10.625 31.594 13.422 1 49.06 114 ALA B N 1
ATOM 1791 C CA . ALA B 1 114 ? -11.656 32.344 12.695 1 49.06 114 ALA B CA 1
ATOM 1792 C C . ALA B 1 114 ? -12.984 31.578 12.711 1 49.06 114 ALA B C 1
ATOM 1794 O O . ALA B 1 114 ? -13.008 30.344 12.617 1 49.06 114 ALA B O 1
#

Sequence (228 aa):
MKTFIRIMKALSDPNRVKIIKLLRQKELCVCEMTALLGLAQPTVSKHLKNLEDAGLVASSREGSWVNYRLAAGEESVYAETMLNNLAGWLDDDRQIQEILARLPQVDRERICAAMKTFIRIMKALSDPNRVKIIKLLRQKELCVCEMTALLGLAQPTVSKHLKNLEDAGLVASSREGSWVNYRLAAGEESVYAETMLNNLAGWLDDDRQIQEILARLPQVDRERICAA

Secondary structure (DSSP, 8-state):
-HHHHHHHHHTTSHHHHHHHHHHTTS-EEHHHHHHHHT--HHHHHHHHHHHHHTTSEEEEEETTEEEEEE--S-S-HHHHHHHHHHTTTTTT-HHHHHHHHTGGG--HHHHT--/-HHHHHHHHHTTSHHHHHHHHHHTTS-EEHHHHHHHHT--HHHHHHHHHHHHHTTSEEEEEETTEEEEEE--S-S-HHHHHHHHHHTTTTTT-HHHHHHHHTGGG--HHHHT--

Solvent-accessible surface area (backbone atoms only — not comparable to full-atom values): 12512 Å² total; per-residue (Å²): 101,68,66,57,30,41,36,23,50,40,50,39,33,74,66,44,44,48,50,52,60,50,29,71,74,44,71,43,34,66,65,48,50,18,64,68,70,70,47,57,56,72,57,49,50,51,45,50,49,47,30,35,76,34,36,49,31,39,73,47,76,55,92,96,40,55,37,32,32,60,38,88,29,81,75,36,73,64,38,33,51,50,54,57,51,49,72,66,50,63,70,82,28,64,70,50,45,54,50,58,67,46,49,84,75,58,46,56,74,67,58,64,70,96,101,68,66,58,29,42,36,23,48,40,51,39,34,72,67,44,43,46,50,51,59,50,27,71,75,44,70,44,35,65,64,47,49,18,64,68,70,70,47,57,57,72,58,48,50,50,45,50,49,46,30,36,76,36,35,48,31,41,73,47,76,55,91,97,39,55,36,30,31,59,38,88,29,82,76,35,72,65,40,32,51,50,55,57,51,50,72,66,50,63,70,84,27,64,70,51,46,54,49,56,68,46,49,83,75,56,49,54,74,68,58,63,70,98

Radius of gyration: 20.46 Å; Cα contacts (8 Å, |Δi|>4): 298; chains: 2; bounding box: 29×64×51 Å

Nearest PDB structures (foldseek):
  4ooi-assembly1_A  TM=8.502E-01  e=7.979E-06  Vibrio cholerae O1 biovar El Tor str. N16961
  8qkf-assembly1_B  TM=8.017E-01  e=8.975E-06  Mycolicibacterium smegmatis
  4k2e-assembly1_B  TM=8.598E-01  e=2.907E-05  Vibrio cholerae O1 biovar El Tor str. N16961
  1r22-assembly1_B  TM=8.238E-01  e=1.354E-05  Synechococcus elongatus PCC 7942 = FACHB-805
  6o8o-assembly2_D  TM=8.232E-01  e=7.894E-05  Rhodobacter capsulatus